Protein AF-A0A117V0J0-F1 (afdb_monomer_lite)

pLDDT: mean 85.92, std 17.67, range [36.28, 98.62]

Sequence (193 aa):
MTGRRLCVLGATALLLGCVRQPAPVPPRCPADAVLSAAAPAQGTPVEATPVGQCLATRAEAGDVAAALRLGDFYRTAPSTLPLIDRRGRQIHWYRLAADRGSAVGAWQAVQLIDINRDIQVPNDALAYLFVAIKAGIPEAGDYLVDQWQDGRVDPGKLWALRRWLARPGAIPEDQRRDIIAGLNAPADELEEE

Structure (mmCIF, N/CA/C/O backbone):
data_AF-A0A117V0J0-F1
#
_entry.id   AF-A0A117V0J0-F1
#
loop_
_atom_site.group_PDB
_atom_site.id
_atom_site.type_symbol
_atom_site.label_atom_id
_atom_site.label_alt_id
_atom_site.label_comp_id
_atom_site.label_asym_id
_atom_site.label_entity_id
_atom_site.label_seq_id
_atom_site.pdbx_PDB_ins_code
_atom_site.Cartn_x
_atom_site.Cartn_y
_atom_site.Cartn_z
_atom_site.occupancy
_atom_site.B_iso_or_equiv
_atom_site.auth_seq_id
_atom_site.auth_comp_id
_atom_site.auth_asym_id
_atom_site.auth_atom_id
_atom_site.pdbx_PDB_model_num
ATOM 1 N N . MET A 1 1 ? -13.597 3.714 -14.885 1.00 36.56 1 MET A N 1
ATOM 2 C CA . MET A 1 1 ? -13.487 2.582 -15.832 1.00 36.56 1 MET A CA 1
ATOM 3 C C . MET A 1 1 ? -14.827 2.371 -16.525 1.00 36.56 1 MET A C 1
ATOM 5 O O . MET A 1 1 ? -15.732 1.760 -15.970 1.00 36.56 1 MET A O 1
ATOM 9 N N . THR A 1 2 ? -14.993 2.960 -17.703 1.00 37.91 2 THR A N 1
ATOM 10 C CA . THR A 1 2 ? -16.198 2.865 -18.536 1.00 37.91 2 THR A CA 1
ATOM 11 C C . THR A 1 2 ? -16.190 1.536 -19.293 1.00 37.91 2 THR A C 1
ATOM 13 O O . THR A 1 2 ? -15.571 1.403 -20.344 1.00 37.91 2 THR A O 1
ATOM 16 N N . GLY A 1 3 ? -16.854 0.519 -18.739 1.00 36.28 3 GLY A N 1
ATOM 17 C CA . GLY A 1 3 ? -17.086 -0.747 -19.436 1.00 36.28 3 GLY A CA 1
ATOM 18 C C . GLY A 1 3 ? -18.028 -0.533 -20.620 1.00 36.28 3 GLY A C 1
ATOM 19 O O . GLY A 1 3 ? -19.194 -0.181 -20.433 1.00 36.28 3 GLY A O 1
ATOM 20 N N . ARG A 1 4 ? -17.525 -0.724 -21.842 1.00 43.75 4 ARG A N 1
ATOM 21 C CA . ARG A 1 4 ? -18.308 -0.611 -23.078 1.00 43.75 4 ARG A CA 1
ATOM 22 C C . ARG A 1 4 ? -19.313 -1.769 -23.136 1.00 43.75 4 ARG A C 1
ATOM 24 O O . ARG A 1 4 ? -18.926 -2.919 -23.314 1.00 43.75 4 ARG A O 1
ATOM 31 N N . ARG A 1 5 ? -20.601 -1.470 -22.941 1.00 40.16 5 ARG A N 1
ATOM 32 C CA . ARG A 1 5 ? -21.705 -2.432 -23.086 1.00 40.16 5 ARG A CA 1
ATOM 33 C C . ARG A 1 5 ? -22.029 -2.582 -24.573 1.00 40.16 5 ARG A C 1
ATOM 35 O O . ARG A 1 5 ? -22.428 -1.611 -25.207 1.00 40.16 5 ARG A O 1
ATOM 42 N N . LEU A 1 6 ? -21.845 -3.775 -25.131 1.00 46.91 6 LEU A N 1
ATOM 43 C CA . LEU A 1 6 ? -22.339 -4.125 -26.464 1.00 46.91 6 LEU A CA 1
ATOM 44 C C . LEU A 1 6 ? -23.706 -4.796 -26.302 1.00 46.91 6 LEU A C 1
ATOM 46 O O . LEU A 1 6 ? -23.786 -5.957 -25.913 1.00 46.91 6 LEU A O 1
ATOM 50 N N . CYS A 1 7 ? -24.775 -4.046 -26.569 1.00 39.50 7 CYS A N 1
ATOM 51 C CA . CYS A 1 7 ? -26.121 -4.596 -26.706 1.00 39.50 7 CYS A CA 1
ATOM 52 C C . CYS A 1 7 ? -26.330 -5.001 -28.170 1.00 39.50 7 CYS A C 1
ATOM 54 O O . CYS A 1 7 ? -26.298 -4.146 -29.053 1.00 39.50 7 CYS A O 1
ATOM 56 N N . VAL A 1 8 ? -26.533 -6.292 -28.433 1.00 46.31 8 VAL A N 1
ATOM 57 C CA . VAL A 1 8 ? -26.941 -6.781 -29.757 1.00 46.31 8 VAL A CA 1
ATOM 58 C C . VAL A 1 8 ? -28.458 -6.614 -29.873 1.00 46.31 8 VAL A C 1
ATOM 60 O O . VAL A 1 8 ? -29.203 -7.164 -29.065 1.00 46.31 8 VAL A O 1
ATOM 63 N N . LEU A 1 9 ? -28.919 -5.839 -30.857 1.00 41.16 9 LEU A N 1
ATOM 64 C CA . LEU A 1 9 ? -30.341 -5.680 -31.175 1.00 41.16 9 LEU A CA 1
ATOM 65 C C . LEU A 1 9 ? -30.819 -6.898 -31.979 1.00 41.16 9 LEU A C 1
ATOM 67 O O . LEU A 1 9 ? -30.749 -6.914 -33.204 1.00 41.16 9 LEU A O 1
ATOM 71 N N . GLY A 1 10 ? -31.275 -7.935 -31.275 1.00 40.75 10 GLY A N 1
ATOM 72 C CA . GLY A 1 10 ? -32.034 -9.042 -31.857 1.00 40.75 10 GLY A CA 1
ATOM 73 C C . GLY A 1 10 ? -33.529 -8.732 -31.811 1.00 40.75 10 GLY A C 1
ATOM 74 O O . GLY A 1 10 ? -34.103 -8.597 -30.732 1.00 40.75 10 GLY A O 1
ATOM 75 N N . ALA A 1 11 ? -34.163 -8.595 -32.974 1.00 47.12 11 ALA A N 1
ATOM 76 C CA . ALA A 1 11 ? -35.591 -8.330 -33.101 1.00 47.12 11 ALA A CA 1
ATOM 77 C C . ALA A 1 11 ? -36.419 -9.603 -32.859 1.00 47.12 11 ALA A C 1
ATOM 79 O O . ALA A 1 11 ? -36.835 -10.236 -33.814 1.00 47.12 11 ALA A O 1
ATOM 80 N N . THR A 1 12 ? -36.637 -9.971 -31.595 1.00 44.91 12 THR A N 1
ATOM 81 C CA . THR A 1 12 ? -37.832 -10.682 -31.090 1.00 44.91 12 THR A CA 1
ATOM 82 C C . THR A 1 12 ? -37.683 -10.890 -29.584 1.00 44.91 12 THR A C 1
ATOM 84 O O . THR A 1 12 ? -36.606 -11.230 -29.103 1.00 44.91 12 THR A O 1
ATOM 87 N N . ALA A 1 13 ? -38.768 -10.643 -28.851 1.00 52.97 13 ALA A N 1
ATOM 88 C CA . ALA A 1 13 ? -38.865 -10.641 -27.395 1.00 52.97 13 ALA A CA 1
ATOM 89 C C . ALA A 1 13 ? -38.140 -11.808 -26.700 1.00 52.97 13 ALA A C 1
ATOM 91 O O . ALA A 1 13 ? -38.451 -12.955 -26.995 1.00 52.97 13 ALA A O 1
ATOM 92 N N . LEU A 1 14 ? -37.244 -11.496 -25.750 1.00 47.09 14 LEU A N 1
ATOM 93 C CA . LEU A 1 14 ? -36.941 -12.249 -24.517 1.00 47.09 14 LEU A CA 1
ATOM 94 C C . LEU A 1 14 ? -35.807 -11.543 -23.738 1.00 47.09 14 LEU A C 1
ATOM 96 O O . LEU A 1 14 ? -34.763 -11.232 -24.296 1.00 47.09 14 LEU A O 1
ATOM 100 N N . LEU A 1 15 ? -36.064 -11.274 -22.451 1.00 46.41 15 LEU A N 1
ATOM 101 C CA . LEU A 1 15 ? -35.128 -11.020 -21.338 1.00 46.41 15 LEU A CA 1
ATOM 102 C C . LEU A 1 15 ? -33.751 -10.406 -21.691 1.00 46.41 15 LEU A C 1
ATOM 104 O O . LEU A 1 15 ? -32.806 -11.107 -22.046 1.00 46.41 15 LEU A O 1
ATOM 108 N N . LEU A 1 16 ? -33.601 -9.096 -21.460 1.00 46.00 16 LEU A N 1
ATOM 109 C CA . LEU A 1 16 ? -32.312 -8.388 -21.459 1.00 46.00 16 LEU A CA 1
ATOM 110 C C . LEU A 1 16 ? -31.423 -8.867 -20.293 1.00 46.00 16 LEU A C 1
ATOM 112 O O . LEU A 1 16 ? -31.347 -8.239 -19.238 1.00 46.00 16 LEU A O 1
ATOM 116 N N . GLY A 1 17 ? -30.734 -9.988 -20.486 1.00 53.69 17 GLY A N 1
ATOM 117 C CA . GLY A 1 17 ? -29.602 -10.386 -19.659 1.00 53.69 17 GLY A CA 1
ATOM 118 C C . GLY A 1 17 ? -28.333 -9.706 -20.164 1.00 53.69 17 GLY A C 1
ATOM 119 O O . GLY A 1 17 ? -27.820 -10.058 -21.223 1.00 53.69 17 GLY A O 1
ATOM 120 N N . CYS A 1 18 ? -27.792 -8.741 -19.417 1.00 53.03 18 CYS A N 1
ATOM 121 C CA . CYS A 1 18 ? -26.421 -8.281 -19.636 1.00 53.03 18 CYS A CA 1
ATOM 122 C C . CYS A 1 18 ? -25.465 -9.440 -19.320 1.00 53.03 18 CYS A C 1
ATOM 124 O O . CYS A 1 18 ? -25.095 -9.641 -18.163 1.00 53.03 18 CYS A O 1
ATOM 126 N N . VAL A 1 19 ? -25.055 -10.204 -20.333 1.00 58.56 19 VAL A N 1
ATOM 127 C CA . VAL A 1 19 ? -23.971 -11.176 -20.175 1.00 58.56 19 VAL A CA 1
ATOM 128 C C . VAL A 1 19 ? -22.684 -10.378 -20.001 1.00 58.56 19 VAL A C 1
ATOM 130 O O . VAL A 1 19 ? -22.165 -9.775 -20.942 1.00 58.56 19 VAL A O 1
ATOM 133 N N . ARG A 1 20 ? -22.177 -10.327 -18.767 1.00 58.75 20 ARG A N 1
ATOM 134 C CA . ARG A 1 20 ? -20.825 -9.840 -18.498 1.00 58.75 20 ARG A CA 1
ATOM 135 C C . ARG A 1 20 ? -19.882 -10.793 -19.225 1.00 58.75 20 ARG A C 1
ATOM 137 O O . ARG A 1 20 ? -19.805 -11.959 -18.851 1.00 58.75 20 ARG A O 1
ATOM 144 N N . GLN A 1 21 ? -19.222 -10.320 -20.285 1.00 52.75 21 GLN A N 1
ATOM 145 C CA . GLN A 1 21 ? -18.189 -11.112 -20.945 1.00 52.75 21 GLN A CA 1
ATOM 146 C C . GLN A 1 21 ? -17.194 -11.582 -19.875 1.00 52.75 21 GLN A C 1
ATOM 148 O O . GLN A 1 21 ? -16.793 -10.764 -19.034 1.00 52.75 21 GLN A O 1
ATOM 153 N N . PRO A 1 22 ? -16.847 -12.882 -19.847 1.00 57.28 22 PRO A N 1
ATOM 154 C CA . PRO A 1 22 ? -15.836 -13.368 -18.925 1.00 57.28 22 PRO A CA 1
ATOM 155 C C . PRO A 1 22 ? -14.553 -12.575 -19.174 1.00 57.28 22 PRO A C 1
ATOM 157 O O . PRO A 1 22 ? -14.216 -12.279 -20.323 1.00 57.28 22 PRO A O 1
ATOM 160 N N . ALA A 1 23 ? -13.877 -12.179 -18.095 1.00 62.66 23 ALA A N 1
ATOM 161 C CA . ALA A 1 23 ? -12.604 -11.483 -18.218 1.00 62.66 23 ALA A CA 1
ATOM 162 C C . ALA A 1 23 ? -11.661 -12.330 -19.094 1.00 62.66 23 ALA A C 1
ATOM 164 O O . ALA A 1 23 ? -11.662 -13.559 -18.951 1.00 62.66 23 ALA A O 1
ATOM 165 N N . PRO A 1 24 ? -10.902 -11.714 -20.018 1.00 66.06 24 PRO A N 1
ATOM 166 C CA . PRO A 1 24 ? -9.963 -12.450 -20.852 1.00 66.06 24 PRO A CA 1
ATOM 167 C C . PRO A 1 24 ? -9.030 -13.269 -19.959 1.00 66.06 24 PRO A C 1
ATOM 169 O O . PRO A 1 24 ? -8.532 -12.769 -18.948 1.00 66.06 24 PRO A O 1
ATOM 172 N N . VAL A 1 25 ? -8.828 -14.541 -20.313 1.00 68.62 25 VAL A N 1
ATOM 173 C CA . VAL A 1 25 ? -7.930 -15.424 -19.564 1.00 68.62 25 VAL A CA 1
ATOM 174 C C . VAL A 1 25 ? -6.532 -14.804 -19.608 1.00 68.62 25 VAL A C 1
ATOM 176 O O . VAL A 1 25 ? -6.033 -14.545 -20.706 1.00 68.62 25 VAL A O 1
ATOM 179 N N . PRO A 1 26 ? -5.902 -14.536 -18.451 1.00 67.69 26 PRO A N 1
ATOM 180 C CA . PRO A 1 26 ? -4.586 -13.923 -18.429 1.00 67.69 26 PRO A CA 1
ATOM 181 C C . PRO A 1 26 ? -3.568 -14.802 -19.172 1.00 67.69 26 PRO A C 1
ATOM 183 O O . PRO A 1 26 ? -3.651 -16.035 -19.102 1.00 67.69 26 PRO A O 1
ATOM 186 N N . PRO A 1 27 ? -2.588 -14.200 -19.868 1.00 72.81 27 PRO A N 1
ATOM 187 C CA . PRO A 1 27 ? -1.561 -14.964 -20.560 1.00 72.81 27 PRO A CA 1
ATOM 188 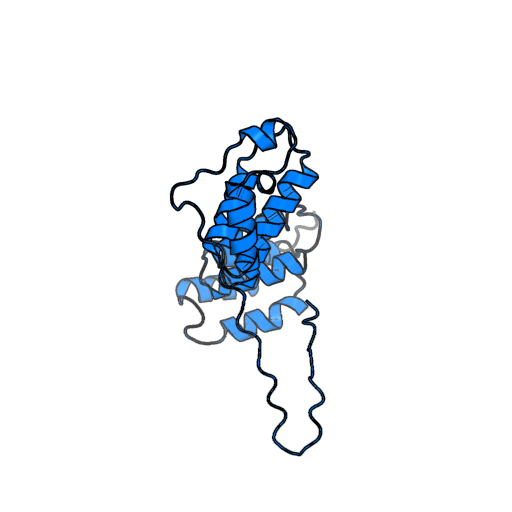C C . PRO A 1 27 ? -0.756 -15.811 -19.566 1.00 72.81 27 PRO A C 1
ATOM 190 O O . PRO A 1 27 ? -0.494 -15.405 -18.429 1.00 72.81 27 PRO A O 1
ATOM 193 N N . ARG A 1 28 ? -0.328 -17.002 -20.003 1.00 74.25 28 ARG A N 1
ATOM 194 C CA . ARG A 1 28 ? 0.604 -17.832 -19.231 1.00 74.25 28 ARG A CA 1
ATOM 195 C C . ARG A 1 28 ? 2.000 -17.224 -19.328 1.00 74.25 28 ARG A C 1
ATOM 197 O O . ARG A 1 28 ? 2.646 -17.325 -20.365 1.00 74.25 28 ARG A O 1
ATOM 204 N N . CYS A 1 29 ? 2.448 -16.597 -18.247 1.00 77.00 29 CYS A N 1
ATOM 205 C CA . CYS A 1 29 ? 3.822 -16.115 -18.130 1.00 77.00 29 CYS A CA 1
ATOM 206 C C . CYS A 1 29 ? 4.767 -17.248 -17.713 1.00 77.00 29 CYS A C 1
ATOM 208 O O . CYS A 1 29 ? 4.336 -18.140 -16.976 1.00 77.00 29 CYS A O 1
ATOM 210 N N . PRO A 1 30 ? 6.049 -17.196 -18.109 1.00 77.31 30 PRO A N 1
ATOM 211 C CA . PRO A 1 30 ? 7.072 -18.066 -17.536 1.00 77.31 30 PRO A CA 1
ATOM 212 C C . PRO A 1 30 ? 7.118 -17.878 -16.010 1.00 77.31 30 PRO A C 1
ATOM 214 O O . PRO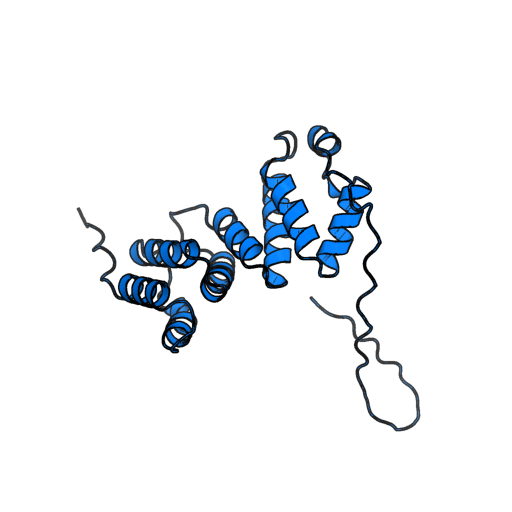 A 1 30 ? 7.301 -16.765 -15.516 1.00 77.31 30 PRO A O 1
ATOM 217 N N . ALA A 1 31 ? 6.846 -18.957 -15.268 1.00 60.28 31 ALA A N 1
ATOM 218 C CA . ALA A 1 31 ? 6.576 -18.927 -13.825 1.00 60.28 31 ALA A CA 1
ATOM 219 C C . ALA A 1 31 ? 7.801 -18.524 -12.984 1.00 60.28 31 ALA A C 1
ATOM 221 O O . ALA A 1 31 ? 7.663 -17.973 -11.894 1.00 60.28 31 ALA A O 1
ATOM 222 N N . ASP A 1 32 ? 8.988 -18.760 -13.527 1.00 68.38 32 ASP A N 1
ATOM 223 C CA . ASP A 1 32 ? 10.312 -18.505 -12.968 1.00 68.38 32 ASP A CA 1
ATOM 224 C C . ASP A 1 32 ? 10.966 -17.230 -13.516 1.00 68.38 32 ASP A C 1
ATOM 226 O O . ASP A 1 32 ? 12.037 -16.830 -13.059 1.00 68.38 32 ASP A O 1
ATOM 230 N N . ALA A 1 33 ? 10.336 -16.552 -14.478 1.00 72.19 33 ALA A N 1
ATOM 231 C CA . ALA A 1 33 ? 10.971 -15.421 -15.130 1.00 72.19 33 ALA A CA 1
ATOM 232 C C . ALA A 1 33 ? 11.184 -14.256 -14.165 1.00 72.19 33 ALA A C 1
ATOM 234 O O . ALA A 1 33 ? 10.253 -13.791 -13.506 1.00 72.19 33 ALA A O 1
ATOM 235 N N . VAL A 1 34 ? 12.425 -13.781 -14.095 1.00 83.19 34 VAL A N 1
ATOM 236 C CA . VAL A 1 34 ? 12.870 -12.698 -13.217 1.00 83.19 34 VAL A CA 1
ATOM 237 C C . VAL A 1 34 ? 12.731 -11.361 -13.944 1.00 83.19 34 VAL A C 1
ATOM 239 O O . VAL A 1 34 ? 13.137 -11.224 -15.097 1.00 83.19 34 VAL A O 1
ATOM 242 N N . LEU A 1 35 ? 12.168 -10.357 -13.266 1.00 91.06 35 LEU A N 1
ATOM 243 C CA . LEU A 1 35 ? 12.202 -8.982 -13.756 1.00 91.06 35 LEU A CA 1
ATOM 244 C C . LEU A 1 35 ? 13.652 -8.491 -13.721 1.00 91.06 35 LEU A C 1
ATOM 246 O O . LEU A 1 35 ? 14.265 -8.422 -12.657 1.00 91.06 35 LEU A O 1
ATOM 250 N N . SER A 1 36 ? 14.204 -8.175 -14.889 1.00 88.62 36 SER A N 1
ATOM 251 C CA . SER A 1 36 ? 15.586 -7.719 -15.016 1.00 88.62 36 SER A CA 1
ATOM 252 C C . SER A 1 36 ? 15.675 -6.199 -14.951 1.00 88.62 36 SER A C 1
ATOM 254 O O . SER A 1 36 ? 14.917 -5.484 -15.608 1.00 88.62 36 SER A O 1
ATOM 256 N N . ALA A 1 37 ? 16.673 -5.704 -14.221 1.00 89.62 37 ALA A N 1
ATOM 257 C CA . ALA A 1 37 ? 17.025 -4.290 -14.187 1.00 89.62 37 ALA A CA 1
ATOM 258 C C . ALA A 1 37 ? 17.681 -3.791 -15.491 1.00 89.62 37 ALA A C 1
ATOM 260 O O . ALA A 1 37 ? 17.882 -2.589 -15.629 1.00 89.62 37 ALA A O 1
ATOM 261 N N . ALA A 1 38 ? 17.993 -4.673 -16.452 1.00 90.94 38 ALA A N 1
ATOM 262 C CA . ALA A 1 38 ? 18.707 -4.314 -17.680 1.00 90.94 38 ALA A CA 1
ATOM 263 C C . ALA A 1 38 ? 17.989 -3.242 -18.520 1.00 90.94 38 ALA A C 1
ATOM 265 O O . ALA A 1 38 ? 18.639 -2.312 -18.990 1.00 90.94 38 ALA A O 1
ATOM 266 N N . ALA A 1 39 ? 16.664 -3.342 -18.680 1.00 91.25 39 ALA A N 1
ATOM 267 C CA . ALA A 1 39 ? 15.884 -2.333 -19.403 1.00 91.25 39 ALA A CA 1
ATOM 268 C C . ALA A 1 39 ? 15.791 -1.005 -18.615 1.00 91.25 39 ALA A C 1
ATOM 270 O O . ALA A 1 39 ? 16.160 0.032 -19.171 1.00 91.25 39 ALA A O 1
ATOM 271 N N . PRO A 1 40 ? 15.429 -1.001 -17.314 1.00 92.44 40 PRO A N 1
ATOM 272 C CA . PRO A 1 40 ? 15.466 0.215 -16.491 1.00 92.44 40 PRO A CA 1
ATOM 273 C C . PRO A 1 40 ? 16.824 0.900 -16.405 1.00 92.44 40 PRO A C 1
ATOM 275 O O . PRO A 1 40 ? 16.885 2.127 -16.382 1.00 92.44 40 PRO A O 1
ATOM 278 N N . ALA A 1 41 ? 17.917 0.136 -16.409 1.00 90.56 41 ALA A N 1
ATOM 279 C CA . ALA A 1 41 ? 19.272 0.677 -16.443 1.00 90.56 41 ALA A CA 1
ATOM 280 C C . ALA A 1 41 ? 19.572 1.461 -17.734 1.00 90.56 41 ALA A C 1
ATOM 282 O O . ALA A 1 41 ? 20.486 2.277 -17.739 1.00 90.56 41 ALA A O 1
ATOM 283 N N . GLN A 1 42 ? 18.789 1.253 -18.797 1.00 91.62 42 GLN A N 1
ATOM 284 C CA . GLN A 1 42 ? 18.843 1.993 -20.065 1.00 91.62 42 GLN A CA 1
ATOM 285 C C . GLN A 1 42 ? 17.734 3.058 -20.162 1.00 91.62 42 GLN A C 1
ATOM 287 O O . GLN A 1 42 ? 17.428 3.540 -21.248 1.00 91.62 42 GLN A O 1
ATOM 292 N N . GLY A 1 43 ? 17.074 3.391 -19.046 1.00 90.62 43 GLY A N 1
ATOM 293 C CA . GLY A 1 43 ? 15.958 4.340 -19.024 1.00 90.62 43 GLY A CA 1
ATOM 294 C C . GLY A 1 43 ? 14.652 3.787 -19.606 1.00 90.62 43 GLY A C 1
ATOM 295 O O . GLY A 1 43 ? 13.703 4.540 -19.808 1.00 90.62 43 GLY A O 1
ATOM 296 N N . THR A 1 44 ? 14.572 2.480 -19.865 1.00 92.88 44 THR A N 1
ATOM 297 C CA . THR A 1 44 ? 13.377 1.841 -20.429 1.00 92.88 44 THR A CA 1
ATOM 298 C C . THR A 1 44 ? 12.567 1.144 -19.328 1.00 92.88 44 THR A C 1
ATOM 300 O O . THR A 1 44 ? 13.134 0.388 -18.541 1.00 92.88 44 THR A O 1
ATOM 303 N N . PRO A 1 45 ? 11.240 1.334 -19.239 1.00 94.50 45 PRO A N 1
ATOM 304 C CA . PRO A 1 45 ? 10.414 0.635 -18.257 1.00 94.50 45 PRO A CA 1
ATOM 305 C C . PRO A 1 45 ? 10.492 -0.892 -18.387 1.00 94.50 45 PRO A C 1
ATOM 307 O O . PRO A 1 45 ? 10.643 -1.428 -19.487 1.00 94.50 45 PRO A O 1
ATOM 310 N N . VAL A 1 46 ? 10.357 -1.618 -17.274 1.00 94.81 46 VAL A N 1
ATOM 311 C CA . VAL A 1 46 ? 10.489 -3.084 -17.288 1.00 94.81 46 VAL A CA 1
ATOM 312 C C . VAL A 1 46 ? 9.348 -3.754 -18.048 1.00 94.81 46 VAL A C 1
ATOM 314 O O . VAL A 1 46 ? 9.525 -4.849 -18.580 1.00 94.81 46 VAL A O 1
ATOM 317 N N . GLU A 1 47 ? 8.203 -3.081 -18.169 1.00 94.94 47 GLU A N 1
ATOM 318 C CA . GLU A 1 47 ? 7.046 -3.539 -18.938 1.00 94.94 47 GLU A CA 1
ATOM 319 C C . GLU A 1 47 ? 7.319 -3.602 -20.449 1.00 94.94 47 GLU A C 1
ATOM 321 O O . GLU A 1 47 ? 6.562 -4.248 -21.163 1.00 94.94 47 GLU A O 1
ATOM 326 N N . ALA A 1 48 ? 8.411 -3.002 -20.941 1.00 93.81 48 ALA A N 1
ATOM 327 C CA . ALA A 1 48 ? 8.866 -3.179 -22.324 1.00 93.81 48 ALA A CA 1
ATOM 328 C C . ALA A 1 48 ? 9.580 -4.525 -22.560 1.00 93.81 48 ALA A C 1
ATOM 330 O O . ALA A 1 48 ? 9.830 -4.909 -23.701 1.00 93.81 48 ALA A O 1
ATOM 331 N N . THR A 1 49 ? 9.935 -5.252 -21.496 1.00 93.19 49 THR A N 1
ATOM 332 C CA . THR A 1 49 ? 10.492 -6.607 -21.606 1.00 93.19 49 THR A CA 1
ATOM 333 C C . THR A 1 49 ? 9.364 -7.637 -21.730 1.00 93.19 49 THR A C 1
ATOM 335 O O . THR A 1 49 ? 8.300 -7.427 -21.147 1.00 93.19 49 THR A O 1
ATOM 338 N N . PRO A 1 50 ? 9.577 -8.798 -22.382 1.00 91.81 50 PRO A N 1
ATOM 339 C CA . PRO A 1 50 ? 8.543 -9.836 -22.479 1.00 91.81 50 PRO A CA 1
ATOM 340 C C . PRO A 1 50 ? 7.987 -10.282 -21.116 1.00 91.81 50 PRO A C 1
ATOM 342 O O . PRO A 1 50 ? 6.788 -10.510 -20.962 1.00 91.81 50 PRO A O 1
ATOM 345 N N . VAL A 1 51 ? 8.853 -10.364 -20.100 1.00 92.88 51 VAL A N 1
ATOM 346 C CA . VAL A 1 51 ? 8.471 -10.747 -18.732 1.00 92.88 51 VAL A CA 1
ATOM 347 C C . VAL A 1 51 ? 7.633 -9.655 -18.073 1.00 92.88 51 VAL A C 1
ATOM 349 O O . VAL A 1 51 ? 6.567 -9.946 -17.527 1.00 92.88 51 VAL A O 1
ATOM 352 N N . GLY A 1 52 ? 8.088 -8.401 -18.143 1.00 94.69 52 GLY A N 1
ATOM 353 C CA . GLY A 1 52 ? 7.359 -7.273 -17.574 1.00 94.69 52 GLY A CA 1
ATOM 354 C C . GLY A 1 52 ? 6.016 -7.046 -18.257 1.00 94.69 52 GLY A C 1
ATOM 355 O O . GLY A 1 52 ? 5.021 -6.860 -17.565 1.00 94.69 52 GLY A O 1
ATOM 356 N N . GLN A 1 53 ? 5.953 -7.155 -19.586 1.00 94.19 53 GLN A N 1
ATOM 357 C CA . GLN A 1 53 ? 4.708 -7.048 -20.346 1.00 94.19 53 GLN A CA 1
ATOM 358 C C . GLN A 1 53 ? 3.699 -8.127 -19.933 1.00 94.19 53 GLN A C 1
ATOM 360 O O . GLN A 1 53 ? 2.510 -7.850 -19.751 1.00 94.19 53 GLN A O 1
ATOM 365 N N . CYS A 1 54 ? 4.172 -9.361 -19.747 1.00 93.75 54 CYS A N 1
ATOM 366 C CA . CYS A 1 54 ? 3.315 -10.458 -19.321 1.00 93.75 54 CYS A CA 1
ATOM 367 C C . CYS A 1 54 ? 2.763 -10.234 -17.904 1.00 93.75 54 CYS A C 1
ATOM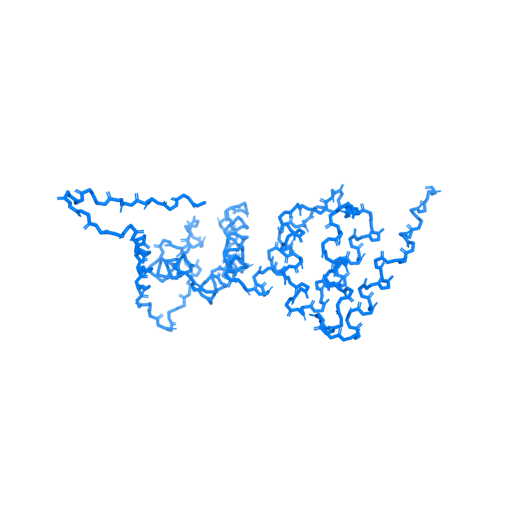 369 O O . CYS A 1 54 ? 1.562 -10.397 -17.673 1.00 93.75 54 CYS A O 1
ATOM 371 N N . LEU A 1 55 ? 3.612 -9.801 -16.963 1.00 94.50 55 LEU A N 1
ATOM 372 C CA . LEU A 1 55 ? 3.179 -9.455 -15.606 1.00 94.50 55 LEU A CA 1
ATOM 373 C C . LEU A 1 55 ? 2.209 -8.269 -15.596 1.00 94.50 55 LEU A C 1
ATOM 375 O O . LEU A 1 55 ? 1.202 -8.340 -14.899 1.00 94.50 55 LEU A O 1
ATOM 379 N N . ALA A 1 56 ? 2.457 -7.232 -16.398 1.00 95.81 56 ALA A N 1
ATOM 380 C CA . ALA A 1 56 ? 1.568 -6.077 -16.513 1.00 95.81 56 ALA A CA 1
ATOM 381 C C . ALA A 1 56 ? 0.176 -6.507 -16.994 1.00 95.81 56 ALA A C 1
ATOM 383 O O . ALA A 1 56 ? -0.826 -6.197 -16.356 1.00 95.81 56 ALA A O 1
ATOM 384 N N . THR A 1 57 ? 0.120 -7.347 -18.033 1.00 94.94 57 THR A N 1
ATOM 385 C CA . THR A 1 57 ? -1.145 -7.894 -18.552 1.00 94.94 57 THR A CA 1
ATOM 386 C C . THR A 1 57 ? -1.899 -8.702 -17.487 1.00 94.94 57 THR A C 1
ATOM 388 O O . THR A 1 57 ? -3.115 -8.576 -17.343 1.00 94.94 57 THR A O 1
ATOM 391 N N . ARG A 1 58 ? -1.194 -9.530 -16.701 1.00 93.75 58 ARG A N 1
ATOM 392 C CA . ARG A 1 58 ? -1.800 -10.284 -15.588 1.00 93.75 58 ARG A CA 1
ATOM 393 C C . ARG A 1 58 ? -2.333 -9.362 -14.496 1.00 93.75 58 ARG A C 1
ATOM 395 O O . ARG A 1 58 ? -3.462 -9.549 -14.041 1.00 93.75 58 ARG A O 1
ATOM 402 N N . ALA A 1 59 ? -1.536 -8.379 -14.090 1.00 95.06 59 ALA A N 1
ATOM 403 C CA . ALA A 1 59 ? -1.900 -7.403 -13.073 1.00 95.06 59 ALA A CA 1
ATOM 404 C C . ALA A 1 59 ? -3.166 -6.632 -13.482 1.00 95.06 59 ALA A C 1
ATOM 406 O O . ALA A 1 59 ? -4.146 -6.575 -12.731 1.00 95.06 59 ALA A O 1
ATOM 407 N N . GLU A 1 60 ? -3.206 -6.138 -14.720 1.00 95.81 60 GLU A N 1
ATOM 408 C CA . GLU A 1 60 ? -4.379 -5.479 -15.302 1.00 95.81 60 GLU A CA 1
ATOM 409 C C . GLU A 1 60 ? -5.617 -6.39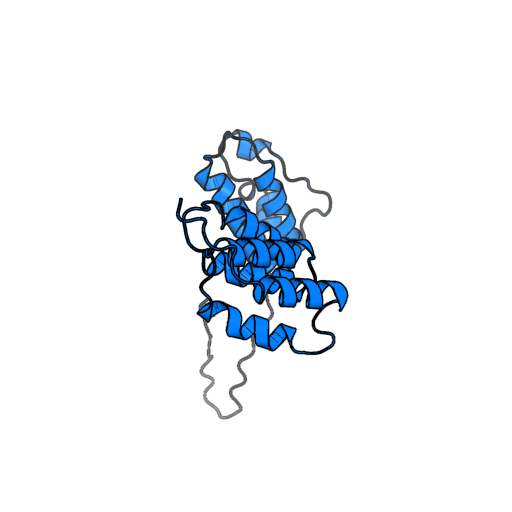0 -15.281 1.00 95.81 60 GLU A C 1
ATOM 411 O O . GLU A 1 60 ? -6.704 -5.943 -14.894 1.00 95.81 60 GLU A O 1
ATOM 416 N N . ALA A 1 61 ? -5.442 -7.683 -15.577 1.00 93.50 61 ALA A N 1
ATOM 417 C CA . ALA A 1 61 ? -6.508 -8.685 -15.593 1.00 93.50 61 ALA A CA 1
ATOM 418 C C . ALA A 1 61 ? -7.039 -9.111 -14.209 1.00 93.50 61 ALA A C 1
ATOM 420 O O . ALA A 1 61 ? -8.086 -9.753 -14.146 1.00 93.50 61 ALA A O 1
ATOM 421 N N . GLY A 1 62 ? -6.373 -8.773 -13.101 1.00 93.12 62 GLY A N 1
ATOM 422 C CA . GLY A 1 62 ? -6.833 -9.188 -11.764 1.00 93.12 62 GLY A CA 1
ATOM 423 C C . GLY A 1 62 ? -5.742 -9.674 -10.829 1.00 93.12 62 GLY A C 1
ATOM 424 O O . GLY A 1 62 ? -5.989 -9.807 -9.634 1.00 93.12 62 GLY A O 1
ATOM 425 N N . ASP A 1 63 ? -4.562 -9.972 -11.359 1.00 94.31 63 ASP A N 1
ATOM 426 C CA . ASP A 1 63 ? -3.544 -10.698 -10.618 1.00 94.31 63 ASP A CA 1
ATOM 427 C C . ASP A 1 63 ? -2.811 -9.798 -9.617 1.00 94.31 63 ASP A C 1
ATOM 429 O O . ASP A 1 63 ? -1.899 -9.042 -9.962 1.00 94.31 63 ASP A O 1
ATOM 433 N N . VAL A 1 64 ? -3.209 -9.920 -8.352 1.00 96.25 64 VAL A N 1
ATOM 434 C CA . VAL A 1 64 ? -2.606 -9.199 -7.227 1.00 96.25 64 VAL A CA 1
ATOM 435 C C . VAL A 1 64 ? -1.111 -9.489 -7.104 1.00 96.25 64 VAL A C 1
ATOM 437 O O . VAL A 1 64 ? -0.337 -8.567 -6.863 1.00 96.25 64 VAL A O 1
ATOM 440 N N . ALA A 1 65 ? -0.680 -10.739 -7.291 1.00 95.06 65 ALA A N 1
ATOM 441 C CA . ALA A 1 65 ? 0.725 -11.105 -7.136 1.00 95.06 65 ALA A CA 1
ATOM 442 C C . ALA A 1 65 ? 1.588 -10.483 -8.241 1.00 95.06 65 ALA A C 1
ATOM 444 O O . ALA A 1 65 ? 2.691 -10.010 -7.971 1.00 95.06 65 ALA A O 1
ATOM 445 N N . ALA A 1 66 ? 1.075 -10.427 -9.474 1.00 94.69 66 ALA A N 1
ATOM 446 C CA . ALA A 1 66 ? 1.761 -9.750 -10.572 1.00 94.69 66 ALA A CA 1
ATOM 447 C C . ALA A 1 66 ? 1.884 -8.236 -10.326 1.00 94.69 66 ALA A C 1
ATOM 449 O O . ALA A 1 66 ? 2.960 -7.672 -10.530 1.00 94.69 66 ALA A O 1
ATOM 450 N N . ALA A 1 67 ? 0.814 -7.599 -9.835 1.00 97.62 67 ALA A N 1
ATOM 451 C CA . ALA A 1 67 ? 0.817 -6.179 -9.491 1.00 97.62 67 ALA A CA 1
ATOM 452 C C . ALA A 1 67 ? 1.826 -5.870 -8.371 1.00 97.62 67 ALA A C 1
ATOM 454 O O . ALA A 1 67 ? 2.673 -4.992 -8.528 1.00 97.62 67 ALA A O 1
ATOM 455 N N . LEU A 1 68 ? 1.814 -6.644 -7.279 1.00 97.50 68 LEU A N 1
ATOM 456 C CA . LEU A 1 68 ? 2.784 -6.494 -6.188 1.00 97.50 68 LEU A CA 1
ATOM 457 C C . LEU A 1 68 ? 4.222 -6.673 -6.678 1.00 97.50 68 LEU A C 1
ATOM 459 O O . LEU A 1 68 ? 5.082 -5.856 -6.365 1.00 97.50 68 LEU A O 1
ATOM 463 N N . ARG A 1 69 ? 4.473 -7.682 -7.518 1.00 95.81 69 ARG A N 1
ATOM 464 C CA . ARG A 1 69 ? 5.806 -7.954 -8.063 1.00 95.81 69 ARG A CA 1
ATOM 465 C C . ARG A 1 69 ? 6.351 -6.801 -8.909 1.00 95.81 69 ARG A C 1
ATOM 467 O O . ARG A 1 69 ? 7.548 -6.526 -8.856 1.00 95.81 69 ARG A O 1
ATOM 474 N N . LEU A 1 70 ? 5.498 -6.125 -9.678 1.00 97.12 70 LEU A N 1
ATOM 475 C CA . LEU A 1 70 ? 5.884 -4.927 -10.429 1.00 97.12 70 LEU A CA 1
ATOM 476 C C . LEU A 1 70 ? 6.129 -3.729 -9.500 1.00 97.12 70 LEU A C 1
ATOM 478 O O . LEU A 1 70 ? 7.121 -3.023 -9.676 1.00 97.12 70 LEU A O 1
ATOM 482 N N . GLY A 1 71 ? 5.287 -3.529 -8.482 1.00 97.69 71 GLY A N 1
ATOM 483 C CA . GLY A 1 71 ? 5.505 -2.502 -7.455 1.00 97.69 71 GLY A CA 1
ATOM 484 C C . GLY A 1 71 ? 6.840 -2.685 -6.723 1.00 97.69 71 GLY A C 1
ATOM 485 O O . GLY A 1 71 ? 7.650 -1.758 -6.656 1.00 97.69 71 GLY A O 1
ATOM 486 N N . ASP A 1 72 ? 7.118 -3.908 -6.265 1.00 96.94 72 ASP A N 1
ATOM 487 C CA . ASP A 1 72 ? 8.360 -4.272 -5.576 1.00 96.94 72 ASP A CA 1
ATOM 488 C C . ASP A 1 72 ? 9.590 -4.102 -6.461 1.00 96.94 72 ASP A C 1
ATOM 490 O O . ASP A 1 72 ? 10.641 -3.671 -5.985 1.00 96.94 72 ASP A O 1
ATOM 494 N N . PHE A 1 73 ? 9.460 -4.395 -7.754 1.00 96.44 73 PHE A N 1
ATOM 495 C CA . PHE A 1 73 ? 10.526 -4.145 -8.708 1.00 96.44 73 PHE A CA 1
ATOM 496 C C . PHE A 1 73 ? 10.850 -2.653 -8.812 1.00 96.44 73 PHE A C 1
ATOM 498 O O . PHE A 1 73 ? 12.014 -2.266 -8.740 1.00 96.44 73 PHE A O 1
ATOM 505 N N . TYR A 1 74 ? 9.838 -1.792 -8.936 1.00 97.12 74 TYR A N 1
ATOM 506 C CA . TYR A 1 74 ? 10.060 -0.348 -9.032 1.00 97.12 74 TYR A CA 1
ATOM 507 C C . TYR A 1 74 ? 10.601 0.277 -7.744 1.00 97.12 74 TYR A C 1
ATOM 509 O O . TYR A 1 74 ? 11.338 1.263 -7.819 1.00 97.12 74 TYR A O 1
ATOM 517 N N . ARG A 1 75 ? 10.323 -0.331 -6.585 1.00 94.19 75 ARG A N 1
ATOM 518 C CA . ARG A 1 75 ? 10.917 0.051 -5.296 1.00 94.19 75 ARG A CA 1
ATOM 519 C C . ARG A 1 75 ? 12.443 -0.059 -5.296 1.00 94.19 75 ARG A C 1
ATOM 521 O O . ARG A 1 75 ? 13.108 0.760 -4.667 1.00 94.19 75 ARG A O 1
ATOM 528 N N . THR A 1 76 ? 12.995 -1.057 -5.986 1.00 90.38 76 THR A N 1
ATOM 529 C CA . THR A 1 76 ? 14.443 -1.330 -6.045 1.00 90.38 76 THR A CA 1
ATOM 530 C C . THR A 1 76 ? 15.061 -1.053 -7.419 1.00 90.38 76 THR A C 1
ATOM 532 O O . THR A 1 76 ? 16.246 -1.315 -7.626 1.00 90.38 76 THR A O 1
ATOM 535 N N . ALA A 1 77 ? 14.289 -0.503 -8.362 1.00 89.31 77 ALA A N 1
ATOM 536 C CA . ALA A 1 77 ? 14.746 -0.258 -9.724 1.00 89.31 77 ALA A CA 1
ATOM 537 C C . ALA A 1 77 ? 15.892 0.779 -9.782 1.00 89.31 77 ALA A C 1
ATOM 539 O O . ALA A 1 77 ? 15.899 1.736 -8.991 1.00 89.31 77 ALA A O 1
ATOM 540 N N . PRO A 1 78 ? 16.821 0.638 -10.753 1.00 84.75 78 PRO A N 1
ATOM 541 C CA . PRO A 1 78 ? 17.922 1.575 -10.968 1.00 84.75 78 PRO A CA 1
ATOM 542 C C . PRO A 1 78 ? 17.474 3.038 -11.050 1.00 84.75 78 PRO A C 1
ATOM 544 O O . PRO A 1 78 ? 16.401 3.347 -11.571 1.00 84.75 78 PRO A O 1
ATOM 547 N N . SER A 1 79 ? 18.336 3.946 -10.591 1.00 83.88 79 SER A N 1
ATOM 548 C CA . SER A 1 79 ? 18.109 5.397 -10.628 1.00 83.88 79 SER A CA 1
ATOM 549 C C . SER A 1 79 ? 18.203 6.013 -12.028 1.00 83.88 79 SER A C 1
ATOM 551 O O . SER A 1 79 ? 17.924 7.198 -12.172 1.00 83.88 79 SER A O 1
ATOM 553 N N . THR A 1 80 ? 18.575 5.237 -13.056 1.00 90.88 80 THR A N 1
ATOM 554 C CA . THR A 1 80 ? 18.608 5.712 -14.450 1.00 90.88 80 THR A CA 1
ATOM 555 C C . THR A 1 80 ? 17.215 6.051 -14.983 1.00 90.88 80 THR A C 1
ATOM 557 O O . THR A 1 80 ? 17.085 6.880 -15.879 1.00 90.88 80 THR A O 1
ATOM 560 N N . LEU A 1 81 ? 16.158 5.446 -14.430 1.00 89.38 81 LEU A N 1
ATOM 561 C CA . LEU A 1 81 ? 14.795 5.902 -14.685 1.00 89.38 81 LEU A CA 1
ATOM 562 C C . LEU A 1 81 ? 14.532 7.209 -13.923 1.00 89.38 81 LEU A C 1
ATOM 564 O O . LEU A 1 81 ? 14.801 7.252 -12.717 1.00 89.38 81 LEU A O 1
ATOM 568 N N . PRO A 1 82 ? 13.942 8.237 -14.566 1.00 90.88 82 PRO A N 1
ATOM 569 C CA . PRO A 1 82 ? 13.551 9.462 -13.879 1.00 90.88 82 PRO A CA 1
ATOM 570 C C . PRO A 1 82 ? 12.740 9.158 -12.617 1.00 90.88 82 PRO A C 1
ATOM 572 O O . PRO A 1 82 ? 11.841 8.312 -12.628 1.00 90.88 82 PRO A O 1
ATOM 575 N N . LEU A 1 83 ? 13.045 9.851 -11.514 1.00 90.88 83 LEU A N 1
ATOM 576 C CA . LEU A 1 83 ? 12.434 9.576 -10.208 1.00 90.88 83 LEU A CA 1
ATOM 577 C C . LEU A 1 83 ? 10.902 9.609 -10.269 1.00 90.88 83 LEU A C 1
ATOM 579 O O . LEU A 1 83 ? 10.249 8.758 -9.664 1.00 90.88 83 LEU A O 1
ATOM 583 N N . ILE A 1 84 ? 10.348 10.570 -11.014 1.00 91.56 84 ILE A N 1
ATOM 584 C CA . ILE A 1 84 ? 8.904 10.721 -11.198 1.00 91.56 84 ILE A CA 1
ATOM 585 C C . ILE A 1 84 ? 8.289 9.511 -11.911 1.00 91.56 84 ILE A C 1
ATOM 587 O O . ILE A 1 84 ? 7.263 9.005 -11.463 1.00 91.56 84 ILE A O 1
ATOM 591 N N . ASP A 1 85 ? 8.956 8.974 -12.934 1.00 90.81 85 ASP A N 1
ATOM 592 C CA . ASP A 1 85 ? 8.484 7.806 -13.681 1.00 90.81 85 ASP A CA 1
ATOM 593 C C . ASP A 1 85 ? 8.584 6.537 -12.838 1.00 90.81 85 ASP A C 1
ATOM 595 O O . ASP A 1 85 ? 7.635 5.754 -12.757 1.00 90.81 85 ASP A O 1
ATOM 599 N N . ARG A 1 86 ? 9.727 6.346 -12.165 1.00 94.50 86 ARG A N 1
ATOM 600 C CA . ARG A 1 86 ? 9.967 5.190 -11.295 1.00 94.50 86 ARG A CA 1
ATOM 601 C C . ARG A 1 86 ? 8.935 5.134 -10.172 1.00 94.50 86 ARG A C 1
ATOM 603 O O . ARG A 1 86 ? 8.290 4.106 -9.977 1.00 94.50 86 ARG A O 1
ATOM 610 N N . ARG A 1 87 ? 8.749 6.247 -9.459 1.00 95.06 87 ARG A N 1
ATOM 611 C CA . ARG A 1 87 ? 7.807 6.329 -8.338 1.00 95.06 87 ARG A CA 1
ATOM 612 C C . ARG A 1 87 ? 6.353 6.297 -8.804 1.00 95.06 87 ARG A C 1
ATOM 614 O O . ARG A 1 87 ? 5.535 5.643 -8.167 1.00 95.06 87 ARG A O 1
ATOM 621 N N . GLY A 1 88 ? 6.037 6.938 -9.929 1.00 96.31 88 GLY A N 1
ATOM 622 C CA . GLY A 1 88 ? 4.706 6.883 -10.534 1.00 96.31 88 GLY A CA 1
ATOM 623 C C . GLY A 1 88 ? 4.283 5.448 -10.855 1.00 96.31 88 GLY A C 1
ATOM 624 O O . GLY A 1 88 ? 3.179 5.040 -10.499 1.00 96.31 88 GLY A O 1
ATOM 625 N N . ARG A 1 89 ? 5.186 4.646 -11.437 1.00 97.94 89 ARG A N 1
ATOM 626 C CA . ARG A 1 89 ? 4.944 3.216 -11.698 1.00 97.94 89 ARG A CA 1
ATOM 627 C C . ARG A 1 89 ? 4.845 2.398 -10.420 1.00 97.94 89 ARG A C 1
ATOM 629 O O . ARG A 1 89 ? 3.942 1.576 -10.302 1.00 97.94 89 ARG A O 1
ATOM 636 N N . GLN A 1 90 ? 5.723 2.650 -9.451 1.00 98.06 90 GLN A N 1
ATOM 637 C CA . GLN A 1 90 ? 5.660 1.995 -8.144 1.00 98.06 90 GLN A CA 1
ATOM 638 C C . GLN A 1 90 ? 4.279 2.181 -7.492 1.00 98.06 90 GLN A C 1
ATOM 640 O O . GLN A 1 90 ? 3.625 1.205 -7.129 1.00 98.06 90 GLN A O 1
ATOM 645 N N . ILE A 1 91 ? 3.806 3.431 -7.414 1.00 98.06 91 ILE A N 1
ATOM 646 C CA . ILE A 1 91 ? 2.487 3.775 -6.869 1.00 98.06 91 ILE A CA 1
ATOM 647 C C . ILE A 1 91 ? 1.380 3.116 -7.690 1.00 98.06 91 ILE A C 1
ATOM 649 O O . ILE A 1 91 ? 0.471 2.525 -7.115 1.00 98.06 91 ILE A O 1
ATOM 653 N N . HIS A 1 92 ? 1.449 3.199 -9.022 1.00 98.19 92 HIS A N 1
ATOM 654 C CA . HIS A 1 92 ? 0.445 2.616 -9.911 1.00 98.19 92 HIS A CA 1
ATOM 655 C C . HIS A 1 92 ? 0.224 1.126 -9.630 1.00 98.19 92 HIS A C 1
ATOM 657 O O . HIS A 1 92 ? -0.915 0.697 -9.438 1.00 98.19 92 HIS A O 1
ATOM 663 N N . TRP A 1 93 ? 1.304 0.349 -9.555 1.00 98.62 93 TRP A N 1
ATOM 664 C CA . TRP A 1 93 ? 1.212 -1.095 -9.365 1.00 98.62 93 TRP A CA 1
ATOM 665 C C . TRP A 1 93 ? 0.705 -1.482 -7.971 1.00 98.62 93 TRP A C 1
ATOM 667 O O . TRP A 1 93 ? -0.130 -2.381 -7.857 1.00 98.62 93 TRP A O 1
ATOM 677 N N . TYR A 1 94 ? 1.110 -0.765 -6.919 1.00 98.62 94 TYR A N 1
ATOM 678 C CA . TYR A 1 94 ? 0.556 -0.993 -5.580 1.00 98.62 94 TYR A CA 1
ATOM 679 C C . TYR A 1 94 ? -0.918 -0.587 -5.467 1.00 98.62 94 TYR A C 1
ATOM 681 O O . TYR A 1 94 ? -1.700 -1.339 -4.884 1.00 98.62 94 TYR A O 1
ATOM 689 N N . ARG A 1 95 ? -1.333 0.526 -6.090 1.00 98.31 95 ARG A N 1
ATOM 690 C CA . ARG A 1 95 ? -2.753 0.914 -6.183 1.00 98.31 95 ARG A CA 1
ATOM 691 C C . ARG A 1 95 ? -3.575 -0.149 -6.892 1.00 98.31 95 ARG A C 1
ATOM 693 O O . ARG A 1 95 ? -4.617 -0.546 -6.389 1.00 98.31 95 ARG A O 1
ATOM 700 N N . LEU A 1 96 ? -3.080 -0.675 -8.011 1.00 98.25 96 LEU A N 1
ATOM 701 C CA . LEU A 1 96 ? -3.773 -1.733 -8.737 1.00 98.25 96 LEU A CA 1
ATOM 702 C C . LEU A 1 96 ? -3.928 -3.005 -7.889 1.00 98.25 96 LEU A C 1
ATOM 704 O O . LEU A 1 96 ? -4.976 -3.643 -7.936 1.00 98.25 96 LEU A O 1
ATOM 708 N N . ALA A 1 97 ? -2.921 -3.364 -7.087 1.00 98.31 97 ALA A N 1
ATOM 709 C CA . ALA A 1 97 ? -3.041 -4.458 -6.125 1.00 98.31 97 ALA A CA 1
ATOM 710 C C . ALA A 1 97 ? -4.086 -4.144 -5.034 1.00 98.31 97 ALA A C 1
ATOM 712 O O . ALA A 1 97 ? -4.917 -4.997 -4.711 1.00 98.31 97 ALA A O 1
ATOM 713 N N . ALA A 1 98 ? -4.071 -2.926 -4.488 1.00 97.69 98 ALA A N 1
ATOM 714 C CA . ALA A 1 98 ? -5.001 -2.462 -3.459 1.00 97.69 98 ALA A CA 1
ATOM 715 C C . ALA A 1 98 ? -6.461 -2.466 -3.940 1.00 97.69 98 ALA A C 1
ATOM 717 O O . ALA A 1 98 ? -7.340 -2.992 -3.258 1.00 97.69 98 ALA A O 1
ATOM 718 N N . ASP A 1 99 ? -6.704 -1.983 -5.160 1.00 96.38 99 ASP A N 1
ATOM 719 C CA . ASP A 1 99 ? -8.015 -1.964 -5.821 1.00 96.38 99 ASP A CA 1
ATOM 720 C C . ASP A 1 99 ? -8.584 -3.381 -6.038 1.00 96.38 99 ASP A C 1
ATOM 722 O O . ASP A 1 99 ? -9.781 -3.563 -6.271 1.00 96.38 99 ASP A O 1
ATOM 726 N N . ARG A 1 100 ? -7.726 -4.404 -5.953 1.00 95.00 100 ARG A N 1
ATOM 727 C CA . ARG A 1 100 ? -8.069 -5.831 -6.043 1.00 95.00 100 ARG A CA 1
ATOM 728 C C . ARG A 1 100 ? -8.076 -6.529 -4.678 1.00 95.00 100 ARG A C 1
ATOM 730 O O . ARG A 1 100 ? -8.128 -7.754 -4.622 1.00 95.00 100 ARG A O 1
ATOM 737 N N . GLY A 1 101 ? -8.060 -5.761 -3.588 1.00 91.44 101 GLY A N 1
ATOM 738 C CA . GLY A 1 101 ? -8.173 -6.255 -2.215 1.00 91.44 101 GLY A CA 1
ATOM 739 C C . GLY A 1 101 ? -6.844 -6.603 -1.546 1.00 91.44 101 GLY A C 1
ATOM 740 O O . GLY A 1 101 ? -6.849 -7.222 -0.485 1.00 91.44 101 GLY A O 1
ATOM 741 N N . SER A 1 102 ? -5.701 -6.227 -2.129 1.00 97.25 102 SER A N 1
ATOM 742 C CA . SER A 1 102 ? -4.407 -6.438 -1.478 1.00 97.25 102 SER A CA 1
ATOM 743 C C . SER A 1 102 ? -4.200 -5.462 -0.325 1.00 97.25 102 SER A C 1
ATOM 745 O O . SER A 1 102 ? -3.978 -4.272 -0.546 1.00 97.25 102 SER A O 1
ATOM 747 N N . ALA A 1 103 ? -4.190 -5.979 0.902 1.00 96.56 103 ALA A N 1
ATOM 748 C CA . ALA A 1 103 ? -3.831 -5.209 2.090 1.00 96.56 103 ALA A CA 1
ATOM 749 C C . ALA A 1 103 ? -2.403 -4.646 1.991 1.00 96.56 103 ALA A C 1
ATOM 751 O O . ALA A 1 103 ? -2.176 -3.466 2.240 1.00 96.56 103 ALA A O 1
ATOM 752 N N . VAL A 1 104 ? -1.456 -5.477 1.541 1.00 97.06 104 VAL A N 1
ATOM 753 C CA . VAL A 1 104 ? -0.056 -5.079 1.330 1.00 97.06 104 VAL A CA 1
ATOM 754 C C . VAL A 1 104 ? 0.041 -3.986 0.270 1.00 97.06 104 VAL A C 1
ATOM 756 O O . VAL A 1 104 ? 0.711 -2.983 0.493 1.00 97.06 104 VAL A O 1
ATOM 759 N N . GLY A 1 105 ? -0.658 -4.138 -0.859 1.00 98.19 105 GLY A N 1
ATOM 760 C CA . GLY A 1 105 ? -0.704 -3.106 -1.896 1.00 98.19 105 GLY A CA 1
ATOM 761 C C . GLY A 1 105 ? -1.262 -1.784 -1.370 1.00 98.19 105 GLY A C 1
ATOM 762 O O . GLY A 1 105 ? -0.697 -0.730 -1.647 1.00 98.19 105 GLY A O 1
ATOM 763 N N . ALA A 1 106 ? -2.323 -1.841 -0.559 1.00 98.38 106 ALA A N 1
ATOM 764 C CA . ALA A 1 106 ? -2.915 -0.657 0.053 1.00 98.38 106 ALA A CA 1
ATOM 765 C C . ALA A 1 106 ? -1.923 0.047 0.988 1.00 98.38 106 ALA A C 1
ATOM 767 O O . ALA A 1 106 ? -1.700 1.245 0.839 1.00 98.38 106 ALA A O 1
ATOM 768 N N . TRP A 1 107 ? -1.267 -0.699 1.880 1.00 98.12 107 TRP A N 1
ATOM 769 C CA . TRP A 1 107 ? -0.274 -0.145 2.801 1.00 98.12 107 TRP A CA 1
ATOM 770 C C . TRP A 1 107 ? 0.917 0.485 2.073 1.00 98.12 107 TRP A C 1
ATOM 772 O O . TRP A 1 107 ? 1.274 1.629 2.341 1.00 98.12 107 TRP A O 1
ATOM 782 N N . GLN A 1 108 ? 1.480 -0.200 1.075 1.00 98.19 108 GLN A N 1
ATOM 783 C CA . GLN A 1 108 ? 2.582 0.351 0.278 1.00 98.19 108 GLN A CA 1
ATOM 784 C C . GLN A 1 108 ? 2.162 1.607 -0.502 1.00 98.19 108 GLN A C 1
ATOM 786 O O . GLN A 1 108 ? 2.949 2.544 -0.641 1.00 98.19 108 GLN A O 1
ATOM 791 N N . ALA A 1 109 ? 0.918 1.660 -0.991 1.00 98.25 109 ALA A N 1
ATOM 792 C CA . ALA A 1 109 ? 0.393 2.847 -1.653 1.00 98.25 109 ALA A CA 1
ATOM 793 C C . ALA A 1 109 ? 0.293 4.042 -0.690 1.00 98.25 109 ALA A C 1
ATOM 795 O O . ALA A 1 109 ? 0.694 5.132 -1.086 1.00 98.25 109 ALA A O 1
ATOM 796 N N . VAL A 1 110 ? -0.165 3.854 0.556 1.00 98.25 110 VAL A N 1
ATOM 797 C CA . VAL A 1 110 ? -0.210 4.925 1.576 1.00 98.25 110 VAL A CA 1
ATOM 798 C C . VAL A 1 110 ? 1.164 5.566 1.744 1.00 98.25 110 VAL A C 1
ATOM 800 O O . VAL A 1 110 ? 1.303 6.762 1.496 1.00 98.25 110 VAL A O 1
ATOM 803 N N . GLN A 1 111 ? 2.183 4.754 2.037 1.00 96.00 111 GLN A N 1
ATOM 804 C CA . GLN A 1 111 ? 3.549 5.221 2.308 1.00 96.00 111 GLN A CA 1
ATOM 805 C C . GLN A 1 111 ? 4.169 5.987 1.130 1.00 96.00 111 GLN A C 1
ATOM 807 O O . GLN A 1 111 ? 5.031 6.845 1.306 1.00 96.00 111 GLN A O 1
ATOM 812 N N . LEU A 1 112 ? 3.753 5.668 -0.099 1.00 96.75 112 LEU A N 1
ATOM 813 C CA . LEU A 1 112 ? 4.249 6.338 -1.297 1.00 96.75 112 LEU A CA 1
ATOM 814 C C . LEU A 1 112 ? 3.437 7.565 -1.694 1.00 96.75 112 LEU A C 1
ATOM 816 O O . LEU A 1 112 ? 3.944 8.370 -2.476 1.00 96.75 112 LEU A O 1
ATOM 820 N N . ILE A 1 113 ? 2.195 7.696 -1.239 1.00 97.44 113 ILE A N 1
ATOM 821 C CA . ILE A 1 113 ? 1.338 8.840 -1.557 1.00 97.44 113 ILE A CA 1
ATOM 822 C C . ILE A 1 113 ? 1.523 9.927 -0.501 1.00 97.44 113 ILE A C 1
ATOM 824 O O . ILE A 1 113 ? 1.749 11.084 -0.860 1.00 97.44 113 ILE A O 1
ATOM 828 N N . ASP A 1 114 ? 1.481 9.559 0.779 1.00 96.94 114 ASP A N 1
ATOM 829 C CA . ASP A 1 114 ? 1.615 10.504 1.880 1.00 96.94 114 ASP A CA 1
ATOM 830 C C . ASP A 1 114 ? 3.081 10.757 2.244 1.00 96.94 114 ASP A C 1
ATOM 832 O O . ASP A 1 114 ? 3.640 10.189 3.175 1.00 96.94 114 ASP A O 1
ATOM 836 N N . ILE A 1 115 ? 3.731 11.604 1.449 1.00 92.50 115 ILE A N 1
ATOM 837 C CA . ILE A 1 115 ? 5.150 11.949 1.638 1.00 92.50 115 ILE A CA 1
ATOM 838 C C . ILE A 1 115 ? 5.403 13.345 2.185 1.00 92.50 115 ILE A C 1
ATOM 840 O O . ILE A 1 115 ? 6.521 13.636 2.599 1.00 92.50 115 ILE A O 1
ATOM 844 N N . ASN A 1 116 ? 4.415 14.232 2.103 1.00 93.00 116 ASN A N 1
ATOM 845 C CA . ASN A 1 116 ? 4.556 15.608 2.543 1.00 93.00 116 ASN A CA 1
ATOM 846 C C . ASN A 1 116 ? 3.766 15.763 3.837 1.00 93.00 116 ASN A C 1
ATOM 848 O O . ASN A 1 116 ? 2.539 15.776 3.796 1.00 93.00 116 ASN A O 1
ATOM 852 N N . ARG A 1 117 ? 4.477 15.879 4.962 1.00 89.62 117 ARG A N 1
ATOM 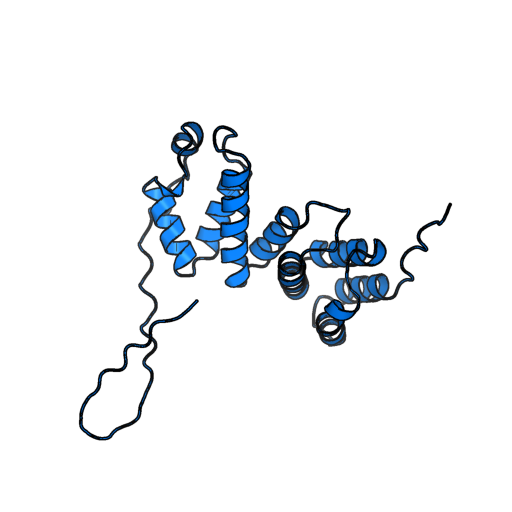853 C CA . ARG A 1 117 ? 3.847 15.987 6.279 1.00 89.62 117 ARG A CA 1
ATOM 854 C C . ARG A 1 117 ? 3.217 17.349 6.562 1.00 89.62 117 ARG A C 1
ATOM 856 O O . ARG A 1 117 ? 2.405 17.457 7.468 1.00 89.62 117 ARG A O 1
ATOM 863 N N . ASP A 1 118 ? 3.496 18.348 5.732 1.00 93.00 118 ASP A N 1
ATOM 864 C CA . ASP A 1 118 ? 2.972 19.706 5.910 1.00 93.00 118 ASP A CA 1
ATOM 865 C C . ASP A 1 118 ? 1.563 19.878 5.318 1.00 93.00 118 ASP A C 1
ATOM 867 O O . ASP A 1 118 ? 0.971 20.955 5.376 1.00 93.00 118 ASP A O 1
ATOM 871 N N . ILE A 1 119 ? 1.015 18.828 4.701 1.00 93.94 119 ILE A N 1
ATOM 872 C CA . ILE A 1 119 ? -0.332 18.832 4.130 1.00 93.94 119 ILE A CA 1
ATOM 873 C C . ILE A 1 119 ? -1.212 17.783 4.800 1.00 93.94 119 ILE A C 1
ATOM 875 O O . ILE A 1 119 ? -0.732 16.798 5.359 1.00 93.94 119 ILE A O 1
ATOM 879 N N . GLN A 1 120 ? -2.526 17.967 4.679 1.00 95.94 120 GLN A N 1
ATOM 880 C CA . GLN A 1 120 ? -3.502 16.939 5.032 1.00 95.94 120 GLN A CA 1
ATOM 881 C C . GLN A 1 120 ? -3.211 15.639 4.279 1.00 95.94 120 GLN A C 1
ATOM 883 O O . GLN A 1 120 ? -2.850 15.678 3.097 1.00 95.94 120 GLN A O 1
ATOM 888 N N . VAL A 1 121 ? -3.444 14.501 4.937 1.00 97.56 121 VAL A N 1
ATOM 889 C CA . VAL A 1 121 ? -3.318 13.183 4.309 1.00 97.56 121 VAL A CA 1
ATOM 890 C C . VAL A 1 121 ? -4.161 13.165 3.023 1.00 97.56 121 VAL A C 1
ATOM 892 O O . VAL A 1 121 ? -5.374 13.431 3.077 1.00 97.56 121 VAL A O 1
ATOM 895 N N . PRO A 1 122 ? -3.558 12.868 1.855 1.00 97.31 122 PRO A N 1
ATOM 896 C CA . PRO A 1 122 ? -4.279 12.825 0.590 1.00 97.31 122 PRO A CA 1
ATOM 897 C C . PRO A 1 122 ? -5.480 11.873 0.640 1.00 97.31 122 PRO A C 1
ATOM 899 O O . PRO A 1 122 ? -5.427 10.806 1.249 1.00 97.31 122 PRO A O 1
ATOM 902 N N . ASN A 1 123 ? -6.586 12.237 -0.017 1.00 95.75 123 ASN A N 1
ATOM 903 C CA . ASN A 1 123 ? -7.831 11.456 0.046 1.00 95.75 123 ASN A CA 1
ATOM 904 C C . ASN A 1 123 ? -7.669 10.015 -0.458 1.00 95.75 123 ASN A C 1
ATOM 906 O O . ASN A 1 123 ? -8.307 9.101 0.059 1.00 95.75 123 ASN A O 1
ATOM 910 N N . ASP A 1 124 ? -6.841 9.818 -1.480 1.00 94.69 124 ASP A N 1
ATOM 911 C CA . ASP A 1 124 ? -6.512 8.500 -2.011 1.00 94.69 124 ASP A CA 1
ATOM 912 C C . ASP A 1 124 ? -5.644 7.695 -1.034 1.00 94.69 124 ASP A C 1
ATOM 914 O O . ASP A 1 124 ? -5.953 6.528 -0.793 1.00 94.69 124 ASP A O 1
ATOM 918 N N . ALA A 1 125 ? -4.637 8.308 -0.401 1.00 97.75 125 ALA A N 1
ATOM 919 C CA . ALA A 1 125 ? -3.888 7.680 0.691 1.00 97.75 125 ALA A CA 1
ATOM 920 C C . ALA A 1 125 ? -4.821 7.261 1.833 1.00 97.75 125 ALA A C 1
ATOM 922 O O . ALA A 1 125 ? -4.811 6.103 2.236 1.00 97.75 125 ALA A O 1
ATOM 923 N N . LEU A 1 126 ? -5.699 8.154 2.296 1.00 97.62 126 LEU A N 1
ATOM 924 C CA . LEU A 1 126 ? -6.636 7.861 3.381 1.00 97.62 126 LEU A CA 1
ATOM 925 C C . LEU A 1 126 ? -7.598 6.712 3.026 1.00 97.62 126 LEU A C 1
ATOM 927 O O . LEU A 1 126 ? -7.900 5.861 3.865 1.00 97.62 126 LEU A O 1
ATOM 931 N N . ALA A 1 127 ? -8.046 6.634 1.769 1.00 96.75 127 ALA A N 1
ATOM 932 C CA . ALA A 1 127 ? -8.873 5.527 1.300 1.00 96.75 127 ALA A CA 1
ATOM 933 C C . ALA A 1 127 ? -8.133 4.179 1.377 1.00 96.75 127 ALA A C 1
ATOM 935 O O . ALA A 1 127 ? -8.693 3.203 1.884 1.00 96.75 127 ALA A O 1
ATOM 936 N N . TYR A 1 128 ? -6.876 4.123 0.925 1.00 98.38 128 TYR A N 1
ATOM 937 C CA . TYR A 1 128 ? -6.052 2.914 1.022 1.00 98.38 128 TYR A CA 1
ATOM 938 C C . TYR A 1 128 ? -5.652 2.584 2.465 1.00 98.38 128 TYR A C 1
ATOM 940 O O . TYR A 1 128 ? -5.633 1.411 2.839 1.00 98.38 128 TYR A O 1
ATOM 948 N N . LEU A 1 129 ? -5.445 3.594 3.308 1.00 98.19 129 LEU A N 1
ATOM 949 C CA . LEU A 1 129 ? -5.187 3.425 4.735 1.00 98.19 129 LEU A CA 1
ATOM 950 C C . LEU A 1 129 ? -6.350 2.702 5.419 1.00 98.19 129 LEU A C 1
ATOM 952 O O . LEU A 1 129 ? -6.150 1.723 6.135 1.00 98.19 129 LEU A O 1
ATOM 956 N N . PHE A 1 130 ? -7.590 3.091 5.114 1.00 97.00 130 PHE A N 1
ATOM 957 C CA . PHE A 1 130 ? -8.766 2.396 5.638 1.00 97.00 130 PHE A CA 1
ATOM 958 C C . PHE A 1 130 ? -8.886 0.956 5.129 1.00 97.00 130 PHE A C 1
ATOM 960 O O . PHE A 1 130 ? -9.410 0.109 5.850 1.00 97.00 130 PHE A O 1
ATOM 967 N N . VAL A 1 131 ? -8.433 0.659 3.907 1.00 96.38 131 VAL A N 1
ATOM 968 C CA . VAL A 1 131 ? -8.370 -0.724 3.402 1.00 96.38 131 VAL A CA 1
ATOM 969 C C . VAL A 1 131 ? -7.360 -1.541 4.209 1.00 96.38 131 VAL A C 1
ATOM 971 O O . VAL A 1 131 ? -7.696 -2.640 4.644 1.00 96.38 131 VAL A O 1
ATOM 974 N N . ALA A 1 132 ? -6.170 -0.994 4.461 1.00 97.75 132 ALA A N 1
ATOM 975 C CA . ALA A 1 132 ? -5.126 -1.652 5.245 1.00 97.75 132 ALA A CA 1
ATOM 976 C C . ALA A 1 132 ? -5.571 -1.926 6.695 1.00 97.75 132 ALA A C 1
ATOM 978 O O . ALA A 1 132 ? -5.444 -3.057 7.166 1.00 97.75 132 ALA A O 1
ATOM 979 N N . ILE A 1 133 ? -6.198 -0.945 7.357 1.00 97.25 133 ILE A N 1
ATOM 980 C CA . ILE A 1 133 ? -6.768 -1.111 8.708 1.00 97.25 133 ILE A CA 1
ATOM 981 C C . ILE A 1 133 ? -7.827 -2.212 8.715 1.00 97.25 133 ILE A C 1
ATOM 983 O O . ILE A 1 133 ? -7.798 -3.101 9.560 1.00 97.25 133 ILE A O 1
ATOM 987 N N . LYS A 1 134 ? -8.758 -2.197 7.753 1.00 95.12 134 LYS A N 1
ATOM 988 C CA . LYS A 1 134 ? -9.831 -3.204 7.681 1.00 95.12 134 LYS A CA 1
ATOM 989 C C . LYS A 1 134 ? -9.324 -4.612 7.394 1.00 95.12 134 LYS A C 1
ATOM 991 O O . LYS A 1 134 ? -10.017 -5.576 7.706 1.00 95.12 134 LYS A O 1
ATOM 996 N N . ALA A 1 135 ? -8.149 -4.723 6.788 1.00 93.62 135 ALA A N 1
ATOM 997 C CA . ALA A 1 135 ? -7.469 -5.988 6.570 1.00 93.62 135 ALA A CA 1
ATOM 998 C C . ALA A 1 135 ? -6.617 -6.436 7.772 1.00 93.62 135 ALA A C 1
ATOM 1000 O O . ALA A 1 135 ? -6.033 -7.515 7.714 1.00 93.62 135 ALA A O 1
ATOM 1001 N N . GLY A 1 136 ? -6.556 -5.638 8.844 1.00 90.75 136 GLY A N 1
ATOM 1002 C CA . GLY A 1 136 ? -5.845 -5.975 10.074 1.00 90.75 136 GLY A CA 1
ATOM 1003 C C . GLY A 1 136 ? -4.334 -5.765 10.005 1.00 90.75 136 GLY A C 1
ATOM 1004 O O . GLY A 1 136 ? -3.620 -6.460 10.713 1.00 90.75 136 GLY A O 1
ATOM 1005 N N . ILE A 1 137 ? -3.835 -4.848 9.164 1.00 94.25 137 ILE A N 1
ATOM 1006 C CA . ILE A 1 137 ? -2.425 -4.417 9.214 1.00 94.25 137 ILE A CA 1
ATOM 1007 C C . ILE A 1 137 ? -2.243 -3.544 10.469 1.00 94.25 137 ILE A C 1
ATOM 1009 O O . ILE A 1 137 ? -2.851 -2.469 10.506 1.00 94.25 137 ILE A O 1
ATOM 1013 N N . PRO A 1 138 ? -1.472 -3.971 11.491 1.00 91.62 138 PRO A N 1
ATOM 1014 C CA . PRO A 1 138 ? -1.278 -3.209 12.730 1.00 91.62 138 PRO A CA 1
ATOM 1015 C C . PRO A 1 138 ? -0.750 -1.799 12.481 1.00 91.62 138 PRO A C 1
ATOM 1017 O O . PRO A 1 138 ? -1.370 -0.825 12.904 1.00 91.62 138 PRO A O 1
ATOM 1020 N N . GLU A 1 139 ? 0.291 -1.696 11.655 1.00 95.38 139 GLU A N 1
ATOM 1021 C CA . GLU A 1 139 ? 1.005 -0.454 11.360 1.00 95.38 139 GLU A CA 1
ATOM 1022 C C . GLU A 1 139 ? 0.101 0.606 10.716 1.00 95.38 139 GLU A C 1
ATOM 1024 O O . GLU A 1 139 ? 0.327 1.802 10.866 1.00 95.38 139 GLU A O 1
ATOM 1029 N N . ALA A 1 140 ? -0.952 0.183 10.012 1.00 97.31 140 ALA A N 1
ATOM 1030 C CA . ALA A 1 140 ? -1.915 1.091 9.402 1.00 97.31 140 ALA A CA 1
ATOM 1031 C C . ALA A 1 140 ? -2.825 1.767 10.442 1.00 97.31 140 ALA A C 1
ATOM 1033 O O . ALA A 1 140 ? -3.283 2.888 10.227 1.00 97.31 140 ALA A O 1
ATOM 1034 N N . GLY A 1 141 ? -3.112 1.082 11.551 1.00 96.50 141 GLY A N 1
ATOM 1035 C CA . GLY A 1 141 ? -3.872 1.644 12.663 1.00 96.50 141 GLY A CA 1
ATOM 1036 C C . GLY A 1 141 ? -3.077 2.719 13.388 1.00 96.50 141 GLY A C 1
ATOM 1037 O O . GLY A 1 141 ? -3.563 3.840 13.519 1.00 96.50 141 GLY A O 1
ATOM 1038 N N . ASP A 1 142 ? -1.848 2.374 13.766 1.00 95.88 142 ASP A N 1
ATOM 1039 C CA . ASP A 1 142 ? -0.920 3.270 14.462 1.00 95.88 142 ASP A CA 1
ATOM 1040 C C . ASP A 1 142 ? -0.652 4.519 13.623 1.00 95.88 142 ASP A C 1
ATOM 1042 O O . ASP A 1 142 ? -0.864 5.640 14.072 1.00 95.88 142 ASP A O 1
ATOM 1046 N N . TYR A 1 143 ? -0.347 4.328 12.337 1.00 97.19 143 TYR A N 1
ATOM 1047 C CA . TYR A 1 143 ? -0.126 5.435 11.417 1.00 97.19 143 TYR A CA 1
ATOM 1048 C C . TYR A 1 143 ? -1.329 6.381 11.316 1.00 97.19 143 TYR A C 1
ATOM 1050 O O . TYR A 1 143 ? -1.153 7.596 11.264 1.00 97.19 143 TYR A O 1
ATOM 1058 N N . LEU A 1 144 ? -2.563 5.859 11.289 1.00 97.38 144 LEU A N 1
ATOM 1059 C CA . LEU A 1 144 ? -3.753 6.712 11.275 1.00 97.38 144 LEU A CA 1
ATOM 1060 C C . LEU A 1 144 ? -3.873 7.548 12.553 1.00 97.38 144 LEU A C 1
ATOM 1062 O O . LEU A 1 144 ? -4.300 8.699 12.467 1.00 97.38 144 LEU A O 1
ATOM 1066 N N . VAL A 1 145 ? -3.560 6.956 13.706 1.00 96.00 145 VAL A N 1
ATOM 1067 C CA . VAL A 1 145 ? -3.580 7.652 14.996 1.00 96.00 145 VAL A CA 1
ATOM 1068 C C . VAL A 1 145 ? -2.549 8.775 14.991 1.00 96.00 145 VAL A C 1
ATOM 1070 O O . VAL A 1 145 ? -2.935 9.908 15.258 1.00 96.00 145 VAL A O 1
ATOM 1073 N N . ASP A 1 146 ? -1.318 8.507 14.553 1.00 94.75 146 ASP A N 1
ATOM 1074 C CA . ASP A 1 146 ? -0.276 9.534 14.430 1.00 94.75 146 ASP A CA 1
ATOM 1075 C C . ASP A 1 146 ? -0.749 10.696 13.539 1.00 94.75 146 ASP A C 1
ATOM 1077 O O . ASP A 1 146 ? -0.723 11.857 13.932 1.00 94.75 146 ASP A O 1
ATOM 1081 N N . GLN A 1 147 ? -1.293 10.394 12.350 1.00 95.56 147 GLN A N 1
ATOM 1082 C CA . GLN A 1 147 ? -1.761 11.445 11.433 1.00 95.56 147 GLN A CA 1
ATOM 1083 C C . GLN A 1 147 ? -2.976 12.218 11.972 1.00 95.56 147 GLN A C 1
ATOM 1085 O O . GLN A 1 147 ? -3.222 13.360 11.573 1.00 95.56 147 GLN A O 1
ATOM 1090 N N . TRP A 1 148 ? -3.775 11.590 12.833 1.00 94.62 148 TRP A N 1
ATOM 1091 C CA . TRP A 1 148 ? -4.881 12.240 13.527 1.00 94.62 148 TRP A CA 1
ATOM 1092 C C . TRP A 1 148 ? -4.378 13.202 14.605 1.00 94.62 148 TRP A C 1
ATOM 1094 O O . TRP A 1 148 ? -4.866 14.330 14.663 1.00 94.62 148 TRP A O 1
ATOM 1104 N N . GLN A 1 149 ? -3.405 12.772 15.407 1.00 91.88 149 GLN A N 1
ATOM 1105 C CA . GLN A 1 149 ? -2.783 13.584 16.454 1.00 91.88 149 GLN A CA 1
ATOM 1106 C C . GLN A 1 149 ? -2.045 14.789 15.867 1.00 91.88 149 GLN A C 1
ATOM 1108 O O . GLN A 1 149 ? -2.241 15.905 16.336 1.00 91.88 149 GLN A O 1
ATOM 1113 N N . ASP A 1 150 ? -1.366 14.602 14.733 1.00 91.25 150 ASP A N 1
ATOM 1114 C CA . ASP A 1 150 ? -0.734 15.684 13.966 1.00 91.25 150 ASP A CA 1
ATOM 1115 C C . ASP A 1 150 ? -1.751 16.669 13.333 1.00 91.25 150 ASP A C 1
ATOM 1117 O O . ASP A 1 150 ? -1.377 17.589 12.600 1.00 91.25 150 ASP A O 1
ATOM 1121 N N . GLY A 1 151 ? -3.064 16.455 13.499 1.00 92.19 151 GLY A N 1
ATOM 1122 C CA . GLY A 1 151 ? -4.111 17.280 12.886 1.00 92.19 151 GLY A CA 1
ATOM 1123 C C . GLY A 1 151 ? -4.177 17.168 11.356 1.00 92.19 151 GLY A C 1
ATOM 1124 O O . GLY A 1 151 ? -4.871 17.945 10.691 1.00 92.19 151 GLY A O 1
ATOM 1125 N N . ARG A 1 152 ? -3.482 16.188 10.764 1.00 94.94 152 ARG A N 1
ATOM 1126 C CA . ARG A 1 152 ? -3.381 15.976 9.308 1.00 94.94 152 ARG A CA 1
ATOM 1127 C C . ARG A 1 152 ? -4.573 15.228 8.716 1.00 94.94 152 ARG A C 1
ATOM 1129 O O . ARG A 1 152 ? -4.640 15.043 7.496 1.00 94.94 152 ARG A O 1
ATOM 1136 N N . VAL A 1 153 ? -5.503 14.779 9.557 1.00 94.88 153 VAL A N 1
ATOM 1137 C CA . VAL A 1 153 ? -6.710 14.062 9.146 1.00 94.88 153 VAL A CA 1
ATOM 1138 C C . VAL A 1 153 ? -7.952 14.856 9.519 1.00 94.88 153 VAL A C 1
ATOM 1140 O O . VAL A 1 153 ? -8.332 14.942 10.681 1.00 94.88 153 VAL A O 1
ATOM 1143 N N . ASP A 1 154 ? -8.649 15.352 8.499 1.00 92.19 154 ASP A N 1
ATOM 1144 C CA . ASP A 1 154 ? -9.994 15.913 8.630 1.00 92.19 154 ASP A CA 1
ATOM 1145 C C . ASP A 1 154 ? -10.935 14.958 9.415 1.00 92.19 154 ASP A C 1
ATOM 1147 O O . ASP A 1 154 ? -11.239 13.856 8.926 1.00 92.19 154 ASP A O 1
ATOM 1151 N N . PRO A 1 155 ? -11.454 15.375 10.592 1.00 90.56 155 PRO A N 1
ATOM 1152 C CA . PRO A 1 155 ? -12.366 14.573 11.410 1.00 90.56 155 PRO A CA 1
ATOM 1153 C C . PRO A 1 155 ? -13.601 14.083 10.650 1.00 90.56 155 PRO A C 1
ATOM 1155 O O . PRO A 1 155 ? -14.091 12.972 10.886 1.00 90.56 155 PRO A O 1
ATOM 1158 N N . GLY A 1 156 ? -14.084 14.881 9.693 1.00 91.94 156 GLY A N 1
ATOM 1159 C CA . GLY A 1 156 ? -15.220 14.552 8.841 1.00 91.94 156 GLY A CA 1
ATOM 1160 C C . GLY A 1 156 ? -14.986 13.317 7.974 1.00 91.94 156 GLY A C 1
ATOM 1161 O O . GLY A 1 156 ? -15.950 12.673 7.567 1.00 91.94 156 GLY A O 1
ATOM 1162 N N . LYS A 1 157 ? -13.734 12.912 7.730 1.00 95.00 157 LYS A N 1
ATOM 1163 C CA . LYS A 1 157 ? -13.398 11.717 6.937 1.00 95.00 157 LYS A CA 1
ATOM 1164 C C . LYS A 1 157 ? -13.360 10.431 7.765 1.00 95.00 157 LYS A C 1
ATOM 1166 O O . LYS A 1 157 ? -13.423 9.338 7.200 1.00 95.00 157 LYS A O 1
ATOM 1171 N N . LEU A 1 158 ? -13.320 10.535 9.096 1.00 95.06 158 LEU A N 1
ATOM 1172 C CA . LEU A 1 158 ? -13.220 9.380 9.993 1.00 95.06 158 LEU A CA 1
ATOM 1173 C C . LEU A 1 158 ? -14.562 8.722 10.319 1.00 95.06 158 LEU A C 1
ATOM 1175 O O . LEU A 1 158 ? -14.570 7.596 10.819 1.00 95.06 158 LEU A O 1
ATOM 1179 N N . TRP A 1 159 ? -15.698 9.371 10.037 1.00 94.25 159 TRP A N 1
ATOM 1180 C CA . TRP A 1 159 ? -17.018 8.896 10.482 1.00 94.25 159 TRP A CA 1
ATOM 1181 C C . TRP A 1 159 ? -17.288 7.434 10.087 1.00 94.25 159 TRP A C 1
ATOM 1183 O O . TRP A 1 159 ? -17.746 6.630 10.904 1.00 94.25 159 TRP A O 1
ATOM 1193 N N . ALA A 1 160 ? -16.972 7.071 8.839 1.00 95.12 160 ALA A N 1
ATOM 1194 C CA . ALA A 1 160 ? -17.260 5.751 8.293 1.00 95.12 160 ALA A CA 1
ATOM 1195 C C . ALA A 1 160 ? -16.365 4.684 8.926 1.00 95.12 160 ALA A C 1
ATOM 1197 O O . ALA A 1 160 ? -16.828 3.574 9.204 1.00 95.12 160 ALA A O 1
ATOM 1198 N N . LEU A 1 161 ? -15.097 5.026 9.172 1.00 96.56 161 LEU A N 1
ATOM 1199 C CA . LEU A 1 161 ? -14.154 4.143 9.842 1.00 96.56 161 LEU A CA 1
ATOM 1200 C C . LEU A 1 161 ? -14.532 3.963 11.314 1.00 96.56 161 LEU A C 1
ATOM 1202 O O . LEU A 1 161 ? -14.643 2.826 11.755 1.00 96.56 161 LEU A O 1
ATOM 1206 N N . ARG A 1 162 ? -14.818 5.044 12.049 1.00 95.62 162 ARG A N 1
ATOM 1207 C CA . ARG A 1 162 ? -15.238 4.983 13.461 1.00 95.62 162 ARG A CA 1
ATOM 1208 C C . ARG A 1 162 ? -16.494 4.135 13.640 1.00 95.62 162 ARG A C 1
ATOM 1210 O O . ARG A 1 162 ? -16.525 3.237 14.477 1.00 95.62 162 ARG A O 1
ATOM 1217 N N . ARG A 1 163 ? -17.506 4.336 12.788 1.00 95.81 163 ARG A N 1
ATOM 1218 C CA . ARG A 1 163 ? -18.713 3.493 12.782 1.00 95.81 163 ARG A CA 1
ATOM 1219 C C . ARG A 1 163 ? -18.396 2.030 12.464 1.00 95.81 163 ARG A C 1
ATOM 1221 O O . ARG A 1 163 ? -19.074 1.130 12.954 1.00 95.81 163 ARG A O 1
ATOM 1228 N N . TRP A 1 164 ? -17.405 1.775 11.612 1.00 96.81 164 TRP A N 1
ATOM 1229 C CA . TRP A 1 164 ? -16.960 0.419 11.309 1.00 96.81 164 TRP A CA 1
ATOM 1230 C C . TRP A 1 164 ? -16.234 -0.226 12.499 1.00 96.81 164 TRP A C 1
ATOM 1232 O O . TRP A 1 164 ? -16.627 -1.329 12.871 1.00 96.81 164 TRP A O 1
ATOM 1242 N N . LEU A 1 165 ? -15.293 0.481 13.136 1.00 96.19 165 LEU A N 1
ATOM 1243 C CA . LEU A 1 165 ? -14.542 0.052 14.325 1.00 96.19 165 LEU A CA 1
ATOM 1244 C C . LEU A 1 165 ? -15.430 -0.162 15.560 1.00 96.19 165 LEU A C 1
ATOM 1246 O O . LEU A 1 165 ? -15.095 -0.965 16.419 1.00 96.19 165 LEU A O 1
ATOM 1250 N N . ALA A 1 166 ? -16.584 0.500 15.652 1.00 94.56 166 ALA A N 1
ATOM 1251 C CA . ALA A 1 166 ? -17.531 0.280 16.748 1.00 94.56 166 ALA A CA 1
ATOM 1252 C C . ALA A 1 166 ? -18.174 -1.124 16.742 1.00 94.56 166 ALA A C 1
ATOM 1254 O O . ALA A 1 166 ? -18.823 -1.512 17.713 1.00 94.56 166 ALA A O 1
ATOM 1255 N N . ARG A 1 167 ? -18.035 -1.895 15.653 1.00 95.19 167 ARG A N 1
ATOM 1256 C CA . ARG A 1 167 ? -18.551 -3.266 15.581 1.00 95.19 167 ARG A CA 1
ATOM 1257 C C . ARG A 1 167 ? -17.607 -4.242 16.294 1.00 95.19 167 ARG A C 1
ATOM 1259 O O . ARG A 1 167 ? -16.426 -4.286 15.944 1.00 95.19 167 ARG A O 1
ATOM 1266 N N . PRO A 1 168 ? -18.115 -5.081 17.215 1.00 92.06 168 PRO A N 1
ATOM 1267 C CA . PRO A 1 168 ? -17.333 -6.175 17.781 1.00 92.06 168 PRO A CA 1
ATOM 1268 C C . PRO A 1 168 ? -16.764 -7.077 16.679 1.00 92.06 168 PRO A C 1
ATOM 1270 O O . PRO A 1 168 ? -17.470 -7.416 15.728 1.00 92.06 168 PRO A O 1
ATOM 1273 N N . GLY A 1 169 ? -15.488 -7.448 16.800 1.00 92.38 169 GLY A N 1
ATOM 1274 C CA . GLY A 1 169 ? -14.817 -8.342 15.851 1.00 92.38 169 GLY A CA 1
ATOM 1275 C C . GLY A 1 169 ? -14.484 -7.732 14.483 1.00 92.38 169 GLY A C 1
ATOM 1276 O O . GLY A 1 169 ? -14.202 -8.482 13.554 1.00 92.38 169 GLY A O 1
ATOM 1277 N N . ALA A 1 170 ? -14.517 -6.400 14.329 1.00 92.06 170 ALA A N 1
ATOM 1278 C CA . ALA A 1 170 ? -14.104 -5.738 13.085 1.00 92.06 170 ALA A CA 1
ATOM 1279 C C . ALA A 1 170 ? -12.621 -5.999 12.736 1.00 92.06 170 ALA A C 1
ATOM 1281 O O . ALA A 1 170 ? -12.300 -6.276 11.585 1.00 92.06 170 ALA A O 1
ATOM 1282 N N . ILE A 1 171 ? -11.756 -5.937 13.752 1.00 94.81 171 ILE A N 1
ATOM 1283 C CA . ILE A 1 171 ? -10.332 -6.317 13.782 1.00 94.81 171 ILE A CA 1
ATOM 1284 C C . ILE A 1 171 ? -10.032 -6.926 15.170 1.00 94.81 171 ILE A C 1
ATOM 1286 O O . ILE A 1 171 ? -10.930 -6.874 16.031 1.00 94.81 171 ILE A O 1
ATOM 1290 N N . PRO A 1 172 ? -8.831 -7.498 15.413 1.00 95.12 172 PRO A N 1
ATOM 1291 C CA . PRO A 1 172 ? -8.414 -7.943 16.745 1.00 95.12 172 PRO A CA 1
ATOM 1292 C C . PRO A 1 172 ? -8.692 -6.897 17.837 1.00 95.12 172 PRO A C 1
ATOM 1294 O O . PRO A 1 172 ? -8.592 -5.694 17.604 1.00 95.12 172 PRO A O 1
ATOM 1297 N N . GLU A 1 173 ? -9.148 -7.356 19.006 1.00 94.00 173 GLU A N 1
ATOM 1298 C CA . GLU A 1 173 ? -9.686 -6.493 20.071 1.00 94.00 173 GLU A CA 1
ATOM 1299 C C . GLU A 1 173 ? -8.672 -5.470 20.583 1.00 94.00 173 GLU A C 1
ATOM 1301 O O . GLU A 1 173 ? -9.013 -4.304 20.763 1.00 94.00 173 GLU A O 1
ATOM 1306 N N . ASP A 1 174 ? -7.443 -5.924 20.799 1.00 93.75 174 ASP A N 1
ATOM 1307 C CA . ASP A 1 174 ? -6.290 -5.122 21.188 1.00 93.75 174 ASP A CA 1
ATOM 1308 C C . ASP A 1 174 ? -6.056 -3.990 20.185 1.00 93.75 174 ASP A C 1
ATOM 1310 O O . ASP A 1 174 ? -6.178 -2.819 20.545 1.00 93.75 174 ASP A O 1
ATOM 1314 N N . GLN A 1 175 ? -5.892 -4.332 18.906 1.00 94.31 175 GLN A N 1
ATOM 1315 C CA . GLN A 1 175 ? -5.700 -3.353 17.837 1.00 94.31 175 GLN A CA 1
ATOM 1316 C C . GLN A 1 175 ? -6.878 -2.369 17.748 1.00 94.31 175 GLN A C 1
ATOM 1318 O O . GLN A 1 175 ? -6.702 -1.163 17.572 1.00 94.31 175 GLN A O 1
ATOM 1323 N N . ARG A 1 176 ? -8.115 -2.864 17.880 1.00 95.81 176 ARG A N 1
ATOM 1324 C CA . ARG A 1 176 ? -9.322 -2.029 17.812 1.00 95.81 176 ARG A CA 1
ATOM 1325 C C . ARG A 1 176 ? -9.385 -1.019 18.944 1.00 95.81 176 ARG A C 1
ATOM 1327 O O . ARG A 1 176 ? -9.751 0.133 18.707 1.00 95.81 176 ARG A O 1
ATOM 1334 N N . ARG A 1 177 ? -9.076 -1.459 20.163 1.00 94.19 177 ARG A N 1
ATOM 1335 C CA . ARG A 1 177 ? -9.078 -0.611 21.353 1.00 94.19 177 ARG A CA 1
ATOM 1336 C C . ARG A 1 177 ? -8.033 0.487 21.223 1.00 94.19 177 ARG A C 1
ATOM 1338 O O . ARG A 1 177 ? -8.363 1.634 21.507 1.00 94.19 177 ARG A O 1
ATOM 1345 N N . ASP A 1 178 ? -6.840 0.146 20.756 1.00 94.25 178 ASP A N 1
ATOM 1346 C CA . ASP A 1 178 ? -5.723 1.084 20.669 1.00 94.25 178 ASP A CA 1
ATOM 1347 C C . ASP A 1 178 ? -6.002 2.172 19.614 1.00 94.25 178 ASP A C 1
ATOM 1349 O O . ASP A 1 178 ? -5.900 3.360 19.920 1.00 94.25 178 ASP A O 1
ATOM 1353 N N . ILE A 1 179 ? -6.534 1.802 18.439 1.00 96.06 179 ILE A N 1
ATOM 1354 C CA . ILE A 1 179 ? -6.973 2.781 17.424 1.00 96.06 179 ILE A CA 1
ATOM 1355 C C . ILE A 1 179 ? -8.094 3.684 17.962 1.00 96.06 179 ILE A C 1
ATOM 1357 O O . ILE A 1 179 ? -8.065 4.898 17.769 1.00 96.06 179 ILE A O 1
ATOM 1361 N N . ILE A 1 180 ? -9.115 3.120 18.620 1.00 95.12 180 ILE A N 1
ATOM 1362 C CA . ILE A 1 180 ? -10.228 3.919 19.165 1.00 95.12 180 ILE A CA 1
ATOM 1363 C C . ILE A 1 180 ? -9.730 4.875 20.254 1.00 95.12 180 ILE A C 1
ATOM 1365 O O . ILE A 1 180 ? -10.175 6.021 20.294 1.00 95.12 180 ILE A O 1
ATOM 1369 N N . ALA A 1 181 ? -8.837 4.414 21.131 1.00 94.00 181 ALA A N 1
ATOM 1370 C CA . ALA A 1 181 ? -8.256 5.234 22.184 1.00 94.00 181 ALA A CA 1
ATOM 1371 C C . ALA A 1 181 ? -7.445 6.392 21.590 1.00 94.00 181 ALA A C 1
ATOM 1373 O O . ALA A 1 181 ? -7.716 7.538 21.938 1.00 94.00 181 ALA A O 1
ATOM 1374 N N . GLY A 1 182 ? -6.550 6.115 20.637 1.00 93.81 182 GLY A N 1
ATOM 1375 C CA . GLY A 1 182 ? -5.742 7.138 19.968 1.00 93.81 182 GLY A CA 1
ATOM 1376 C C . GLY A 1 182 ? -6.579 8.176 19.217 1.00 93.81 182 GLY A C 1
ATOM 1377 O O . GLY A 1 182 ? -6.356 9.373 19.345 1.00 93.81 182 GLY A O 1
ATOM 1378 N N . LEU A 1 183 ? -7.633 7.747 18.515 1.00 93.75 183 LEU A N 1
ATOM 1379 C CA . LEU A 1 183 ? -8.539 8.669 17.816 1.00 93.75 183 LEU A CA 1
ATOM 1380 C C . LEU A 1 183 ? -9.428 9.514 18.749 1.00 93.75 183 LEU A C 1
ATOM 1382 O O . LEU A 1 183 ? -10.045 10.473 18.279 1.00 93.75 183 LEU A O 1
ATOM 1386 N N . ASN A 1 184 ? -9.564 9.134 20.021 1.00 90.31 184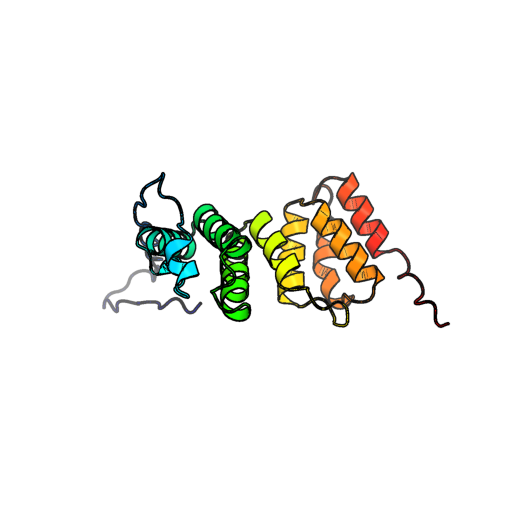 ASN A N 1
ATOM 1387 C CA . ASN A 1 184 ? -10.338 9.867 21.030 1.00 90.31 184 ASN A CA 1
ATOM 1388 C C . ASN A 1 184 ? -9.456 10.656 22.002 1.00 90.31 184 ASN A C 1
ATOM 1390 O O . ASN A 1 184 ? -9.991 11.465 22.762 1.00 90.31 184 ASN A O 1
ATOM 1394 N N . ALA A 1 185 ? -8.147 10.401 22.014 1.00 84.81 185 ALA A N 1
ATOM 1395 C CA . ALA A 1 185 ? -7.209 11.211 22.764 1.00 84.81 185 ALA A CA 1
ATOM 1396 C C . ALA A 1 185 ? -7.320 12.666 22.278 1.00 84.81 185 ALA A C 1
ATOM 1398 O O . ALA A 1 185 ? -7.593 12.889 21.088 1.00 84.81 185 ALA A O 1
ATOM 1399 N N . PRO A 1 186 ? -7.171 13.659 23.178 1.00 71.88 186 PRO A N 1
ATOM 1400 C CA . PRO A 1 186 ? -6.977 15.026 22.724 1.00 71.88 186 PRO A CA 1
ATOM 1401 C C . PRO A 1 186 ? -5.817 14.996 21.731 1.00 71.88 186 PRO A C 1
ATOM 1403 O O . PRO A 1 186 ? -4.800 14.364 22.018 1.00 71.88 186 PRO A O 1
ATOM 1406 N N . ALA A 1 187 ? -6.007 15.605 20.555 1.00 63.53 187 ALA A N 1
ATOM 1407 C CA . ALA A 1 187 ? -4.862 15.920 19.718 1.00 63.53 187 ALA A CA 1
ATOM 1408 C C . ALA A 1 187 ? -3.927 16.695 20.633 1.00 63.53 187 ALA A C 1
ATOM 1410 O O . ALA A 1 187 ? -4.395 17.634 21.287 1.00 63.53 187 ALA A O 1
ATOM 1411 N N . ASP A 1 188 ? -2.707 16.191 20.770 1.00 60.16 188 ASP A N 1
ATOM 1412 C CA . ASP A 1 188 ? -1.607 16.790 21.501 1.00 60.16 188 ASP A CA 1
ATOM 1413 C C . ASP A 1 188 ? -1.766 18.286 21.262 1.00 60.16 188 ASP A C 1
ATOM 1415 O O . ASP A 1 188 ? -1.772 18.699 20.098 1.00 60.16 188 ASP A O 1
ATOM 1419 N N . GLU A 1 189 ? -2.125 19.042 22.313 1.00 48.47 189 GLU A N 1
ATOM 1420 C CA . GLU A 1 189 ? -2.330 20.480 22.184 1.00 48.47 189 GLU A CA 1
ATOM 1421 C C . GLU A 1 189 ? -1.084 20.955 21.467 1.00 48.47 189 GLU A C 1
ATOM 1423 O O . GLU A 1 189 ? 0.009 20.784 22.005 1.00 48.47 189 GLU A O 1
ATOM 1428 N N . LEU A 1 190 ? -1.245 21.383 20.208 1.00 46.72 190 LEU A N 1
ATOM 1429 C CA . LEU A 1 190 ? -0.181 21.994 19.437 1.00 46.72 190 LEU A CA 1
ATOM 1430 C C . LEU A 1 190 ? 0.397 22.999 20.412 1.00 46.72 190 LEU A C 1
ATOM 1432 O O . LEU A 1 190 ? -0.328 23.919 20.789 1.00 46.72 190 LEU A O 1
ATOM 1436 N N . GLU A 1 191 ? 1.594 22.723 20.931 1.00 45.47 191 GLU A N 1
ATOM 1437 C CA . GLU A 1 191 ? 2.267 23.604 21.865 1.00 45.47 191 GLU A CA 1
ATOM 1438 C C . GLU A 1 191 ? 2.441 24.904 21.081 1.00 45.47 191 GLU A C 1
ATOM 1440 O O . GLU A 1 191 ? 3.337 25.053 20.251 1.00 45.47 191 GLU A O 1
ATOM 1445 N N . GLU A 1 192 ? 1.464 25.795 21.246 1.00 46.50 192 GLU A N 1
ATOM 1446 C CA . GLU A 1 192 ? 1.525 27.194 20.890 1.00 46.50 192 GLU A CA 1
ATOM 1447 C C . GLU A 1 192 ? 2.546 27.802 21.859 1.00 46.50 192 GLU A C 1
ATOM 1449 O O . GLU A 1 192 ? 2.182 28.432 22.851 1.00 46.50 192 GLU A O 1
ATOM 1454 N N . GLU A 1 193 ? 3.831 27.549 21.602 1.00 39.03 193 GLU A N 1
ATOM 1455 C CA . GLU A 1 193 ? 4.950 28.354 22.104 1.00 39.03 193 GLU A CA 1
ATOM 1456 C C . GLU A 1 193 ? 5.556 29.195 20.973 1.00 39.03 193 GLU A C 1
ATOM 1458 O O . GLU A 1 193 ? 5.890 28.644 19.896 1.00 39.03 193 GLU A O 1
#

Foldseek 3Di:
DDDDQDDDDDPDDDDDDRPPPPQPDQDDADPPDDQDLVQVLVQHQSCVDPRNVSLVSCLVSQDLVSLVNQLVCLVPHDPSHPPCVSLVSNLVSLVSSLVNLDLRSLVSNLVSQPDDLVAARDPSSVVSLLSNVQVAPLVSLVVVLVCVLSVSYDPVVCPVVLVQLPDPPSYPPVSSVVSVCSNPPPSPPPPPD

Secondary structure (DSSP, 8-state):
----------SS--------PPPPPPP---TTPPPPTTTGGGT--GGGSHHHHHHHHHHHHT-HHHHHHHHHHHHH--TTS-HHHHHHHHHHHHHHHHTTT-HHHHHHHHHHH---TTSPPPHHHHHHHHHHHHTT-HHHHHHHHHHHHTT-S-GGGSHHHHHHHTSTTSS-HHHHHHHHHHHHSPP------

Radius of gyration: 21.27 Å; chains: 1; bounding box: 58×47×56 Å